Protein AF-W7SY70-F1 (afdb_monomer)

Radius of gyration: 22.15 Å; Cα contacts (8 Å, |Δi|>4): 385; chains: 1; bounding box: 52×65×48 Å

Solvent-accessible surface area (backbone atoms only — not comparable to full-atom values): 14075 Å² total; per-residue (Å²): 130,86,80,73,80,61,58,50,41,75,76,47,75,45,80,55,51,35,27,68,70,47,73,38,80,94,69,14,33,40,31,35,30,32,77,57,93,86,55,78,54,34,39,42,38,40,33,36,53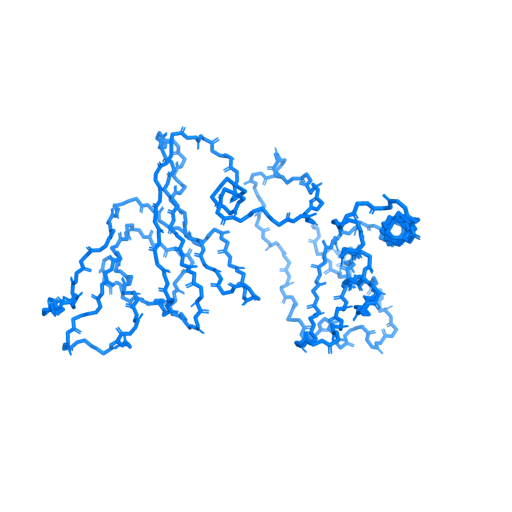,44,78,52,71,48,76,70,68,61,36,77,11,43,35,36,23,30,48,43,92,88,48,101,58,63,93,63,28,37,32,38,35,33,86,94,44,77,35,34,38,30,38,82,40,80,48,74,50,76,41,72,64,82,81,72,60,74,58,58,66,53,41,74,74,47,79,69,97,75,79,74,88,73,90,79,78,93,80,70,95,82,79,68,89,82,49,89,84,74,53,73,64,62,53,53,57,54,72,75,47,87,81,71,82,59,59,94,73,38,44,57,34,18,32,35,31,39,37,39,42,46,79,76,75,72,76,43,76,45,79,78,48,75,26,75,40,65,68,57,39,51,52,50,52,52,50,51,52,51,52,50,48,52,45,39,53,49,22,68,42,97,81,41,53,71,67,39,32,52,51,25,49,54,57,70,51,31,51,73,48,77,48,75,42,78,41,70,39,52,119

Secondary structure (DSSP, 8-state):
------TT-EEEEEEEEEEEEEEETTTTEEEEEE--TT-S-EEEEEEEEEEEEE--SEEEEEEEEPPPTTSSS-TTEEEEEETTEEEEEEEEEEEEEEE---S--THHHHHHH---TT-------SS-TT----SPPPPHHHHHHHTTS--PPPPTTEEEEEEEEEEEEESSS--EEEEEEEESSHHHHHHHHHHHHHHHHHHHHHHTSTT--HHHHHHHHHHHSEEEEEEEEEEEEE-

Foldseek 3Di:
DDDDPQAFPWDDWDQAKKFFQDDDPVFLKTKIKRDDVPDQKIKIKIFGAWPDWFDDRMANIWIWGQHHPPDPDDRQWTWIDHPVDTIITRGPDMDMDMDSDPDPGPCPVVCVVPPDPDDDDDPDDPPDPDDDQPWDDDPPVNLVVCVVDDNDDFPPQWAWKKWKWKWKDALDDDIDIGGDDIHRDPVVVVVVVVVVVVVLVVLLVLLPDPPRDPVSVVSNVRSVRMDMDIDIGTDIGRD

pLDDT: mean 72.67, std 20.55, range [28.62, 98.31]

Structure (mmCIF, N/CA/C/O backbone):
data_AF-W7SY70-F1
#
_entry.id   AF-W7SY70-F1
#
loop_
_atom_site.group_PDB
_atom_site.id
_atom_site.type_symbol
_atom_site.label_atom_id
_atom_site.label_alt_id
_atom_site.label_comp_id
_atom_site.label_asym_id
_atom_site.label_entity_id
_atom_site.label_seq_id
_atom_site.pdbx_PDB_ins_code
_atom_site.Cartn_x
_atom_site.Cartn_y
_atom_site.Cartn_z
_atom_site.occupancy
_atom_site.B_iso_or_equiv
_atom_site.auth_seq_id
_atom_site.auth_comp_id
_atom_site.auth_asym_id
_atom_site.auth_atom_id
_atom_site.pdbx_PDB_model_num
ATOM 1 N N . MET A 1 1 ? 9.465 -37.677 -2.708 1.00 38.53 1 MET A N 1
ATOM 2 C CA . MET A 1 1 ? 9.077 -37.272 -1.340 1.00 38.53 1 MET A CA 1
ATOM 3 C C . MET A 1 1 ? 7.588 -36.995 -1.373 1.00 38.53 1 MET A C 1
ATOM 5 O O . MET A 1 1 ? 7.175 -36.224 -2.228 1.00 38.53 1 MET A O 1
ATOM 9 N N . ALA A 1 2 ? 6.788 -37.690 -0.566 1.00 36.81 2 ALA A N 1
ATOM 10 C CA . ALA A 1 2 ? 5.349 -37.453 -0.512 1.00 36.81 2 ALA A CA 1
ATOM 11 C C . ALA A 1 2 ? 5.108 -36.063 0.092 1.00 36.81 2 ALA A C 1
ATOM 13 O O . ALA A 1 2 ? 5.539 -35.808 1.216 1.00 36.81 2 ALA A O 1
ATOM 14 N N . ALA A 1 3 ? 4.492 -35.159 -0.670 1.00 46.84 3 ALA A N 1
ATOM 15 C CA . ALA A 1 3 ? 4.004 -33.897 -0.139 1.00 46.84 3 ALA A CA 1
ATOM 16 C C . ALA A 1 3 ? 2.868 -34.233 0.834 1.00 46.84 3 ALA A C 1
ATOM 18 O O . ALA A 1 3 ? 1.801 -34.669 0.406 1.00 46.84 3 ALA A O 1
ATOM 19 N N . GLY A 1 4 ? 3.126 -34.129 2.139 1.00 54.50 4 GLY A N 1
ATOM 20 C CA . GLY A 1 4 ? 2.058 -34.183 3.132 1.00 54.50 4 GLY A CA 1
ATOM 21 C C . GLY A 1 4 ? 1.048 -33.087 2.804 1.00 54.50 4 GLY A C 1
ATOM 22 O O . GLY A 1 4 ? 1.453 -31.954 2.542 1.00 54.50 4 GLY A O 1
ATOM 23 N N . SER A 1 5 ? -0.237 -33.439 2.743 1.00 63.28 5 SER A N 1
ATOM 24 C CA . SER A 1 5 ? -1.300 -32.480 2.447 1.00 63.28 5 SER A CA 1
ATOM 25 C C . SER A 1 5 ? -1.245 -31.341 3.469 1.00 63.28 5 SER A C 1
ATOM 27 O O . SER A 1 5 ? -1.390 -31.571 4.667 1.00 63.28 5 SER A O 1
ATOM 29 N N . MET A 1 6 ? -0.965 -30.120 3.007 1.00 77.38 6 MET A N 1
ATOM 30 C CA . MET A 1 6 ? -0.906 -28.911 3.843 1.00 77.38 6 MET A CA 1
ATOM 31 C C . MET A 1 6 ? -2.294 -28.288 4.072 1.00 77.38 6 MET A C 1
ATOM 33 O O . MET A 1 6 ? -2.396 -27.160 4.550 1.00 77.38 6 MET A O 1
ATOM 37 N N . THR A 1 7 ? -3.369 -28.981 3.700 1.00 84.00 7 THR A N 1
ATOM 38 C CA . THR A 1 7 ? -4.750 -28.501 3.827 1.00 84.00 7 THR A CA 1
ATOM 39 C C . THR A 1 7 ? -5.125 -28.321 5.292 1.00 84.00 7 THR A C 1
ATOM 41 O O . THR A 1 7 ? -4.818 -29.180 6.119 1.00 84.00 7 THR A O 1
ATOM 44 N N . GLY A 1 8 ? -5.779 -27.211 5.627 1.00 86.94 8 GLY A N 1
ATOM 45 C CA . GLY A 1 8 ? -6.164 -26.900 7.005 1.00 86.94 8 GLY A CA 1
ATOM 46 C C . GLY A 1 8 ? -5.009 -26.528 7.941 1.00 86.94 8 GLY A C 1
ATOM 47 O O . GLY A 1 8 ? -5.243 -26.268 9.117 1.00 86.94 8 GLY A O 1
ATOM 48 N N . MET A 1 9 ? -3.759 -26.505 7.460 1.00 93.44 9 MET A N 1
ATOM 49 C CA . MET A 1 9 ? -2.604 -26.182 8.297 1.00 93.44 9 MET A CA 1
ATOM 50 C C . MET A 1 9 ? -2.662 -24.722 8.754 1.00 93.44 9 MET A C 1
ATOM 52 O O . MET A 1 9 ? -2.634 -23.808 7.925 1.00 93.44 9 MET A O 1
ATOM 56 N N . GLU A 1 10 ? -2.689 -24.513 10.070 1.00 97.12 10 GLU A N 1
ATOM 57 C CA . GLU A 1 10 ? -2.504 -23.200 10.686 1.00 97.12 10 GLU A CA 1
ATOM 58 C C . GLU A 1 10 ? -1.065 -22.717 10.485 1.00 97.12 10 GLU A C 1
ATOM 60 O O . GLU A 1 10 ? -0.102 -23.445 10.727 1.00 97.12 10 GLU A O 1
ATOM 65 N N . LEU A 1 11 ? -0.928 -21.482 10.008 1.00 96.69 11 LEU A N 1
ATOM 66 C CA . LEU A 1 11 ? 0.349 -20.834 9.713 1.00 96.69 11 LEU A CA 1
ATOM 67 C C . LEU A 1 11 ? 0.668 -19.727 10.717 1.00 96.69 11 LEU A C 1
ATOM 69 O O . LEU A 1 11 ? 1.839 -19.430 10.954 1.00 96.69 11 LEU A O 1
ATOM 73 N N . PHE A 1 12 ? -0.368 -19.091 11.263 1.00 97.31 12 PHE A N 1
ATOM 74 C CA . PHE A 1 12 ? -0.247 -17.997 12.213 1.00 97.31 12 PHE A CA 1
ATOM 75 C C . PHE A 1 12 ? -1.541 -17.829 13.015 1.00 97.31 12 PHE A C 1
ATOM 77 O O . PHE A 1 12 ? -2.631 -18.049 12.485 1.00 97.31 12 PHE A O 1
ATOM 84 N N . ARG A 1 13 ? -1.414 -17.377 14.265 1.00 97.25 13 ARG A N 1
ATOM 85 C CA . ARG A 1 13 ? -2.532 -17.018 15.137 1.00 97.25 13 ARG A CA 1
ATOM 86 C C . ARG A 1 13 ? -2.152 -15.852 16.037 1.00 97.25 13 ARG A C 1
ATOM 88 O O . ARG A 1 13 ? -1.058 -15.820 16.594 1.00 97.25 13 ARG A O 1
ATOM 95 N N . THR A 1 14 ? -3.089 -14.935 16.231 1.00 94.94 14 THR A N 1
ATOM 96 C CA . THR A 1 14 ? -3.030 -13.921 17.281 1.00 94.94 14 THR A CA 1
ATOM 97 C C . THR A 1 14 ? -4.434 -13.609 17.780 1.00 94.94 14 THR A C 1
ATOM 99 O O . THR A 1 14 ? -5.373 -13.593 16.993 1.00 94.94 14 THR A O 1
ATOM 102 N N . ASP A 1 15 ? -4.576 -13.327 19.071 1.00 94.50 15 ASP A N 1
ATOM 103 C CA . ASP A 1 15 ? -5.833 -12.824 19.643 1.00 94.50 15 ASP A CA 1
ATOM 104 C C . ASP A 1 15 ? -5.906 -11.286 19.598 1.00 94.50 15 ASP A C 1
ATOM 106 O O . ASP A 1 15 ? -6.909 -10.685 19.975 1.00 94.50 15 ASP A O 1
ATOM 110 N N . ARG A 1 16 ? -4.825 -10.638 19.145 1.00 92.69 16 ARG A N 1
ATOM 111 C CA . ARG A 1 16 ? -4.689 -9.182 19.077 1.00 92.69 16 ARG A CA 1
ATOM 112 C C . ARG A 1 16 ? -5.378 -8.622 17.838 1.00 92.69 16 ARG A C 1
ATOM 114 O O . ARG A 1 16 ? -5.496 -9.298 16.813 1.00 92.69 16 ARG A O 1
ATOM 121 N N . ARG A 1 17 ? -5.781 -7.352 17.892 1.00 91.06 17 ARG A N 1
ATOM 122 C CA . ARG A 1 17 ? -6.410 -6.686 16.742 1.00 91.06 17 ARG A CA 1
ATOM 123 C C . ARG A 1 17 ? -5.424 -6.525 15.583 1.00 91.06 17 ARG A C 1
ATOM 125 O O . ARG A 1 17 ? -4.368 -5.909 15.731 1.00 91.06 17 ARG A O 1
ATOM 132 N N . VAL A 1 18 ? -5.801 -7.023 14.409 1.00 91.88 18 VAL A N 1
ATOM 133 C CA . VAL A 1 18 ? -5.031 -6.916 13.161 1.00 91.88 18 VAL A CA 1
ATOM 134 C C . VAL A 1 18 ? -5.725 -5.932 12.230 1.00 91.88 18 VAL A C 1
ATOM 136 O O . VAL A 1 18 ? -6.944 -5.965 12.086 1.00 91.88 18 VAL A O 1
ATOM 139 N N . ARG A 1 19 ? -4.969 -5.078 11.540 1.00 91.06 19 ARG A N 1
ATOM 140 C CA . ARG A 1 19 ? -5.509 -4.182 10.505 1.00 91.06 19 ARG A CA 1
ATOM 141 C C . ARG A 1 19 ? -4.650 -4.169 9.255 1.00 91.06 19 ARG A C 1
ATOM 143 O O . ARG A 1 19 ? -3.454 -4.454 9.317 1.00 91.06 19 ARG A O 1
ATOM 150 N N . ILE A 1 20 ? -5.244 -3.781 8.128 1.00 88.31 20 ILE A N 1
ATOM 151 C CA . ILE A 1 20 ? -4.470 -3.467 6.925 1.00 88.31 20 ILE A CA 1
ATOM 152 C C . ILE A 1 20 ? -3.559 -2.282 7.240 1.00 88.31 20 ILE A C 1
ATOM 154 O O . ILE A 1 20 ? -4.017 -1.224 7.671 1.00 88.31 20 ILE A O 1
ATOM 158 N N . TRP A 1 21 ? -2.265 -2.466 7.008 1.00 83.56 21 TRP A N 1
ATOM 159 C CA . TRP A 1 21 ? -1.265 -1.427 7.204 1.00 83.56 21 TRP A CA 1
ATOM 160 C C . TRP A 1 21 ? -0.794 -0.832 5.878 1.00 83.56 21 TRP A C 1
ATOM 162 O O . TRP A 1 21 ? -0.748 0.387 5.722 1.00 83.56 21 TRP A O 1
ATOM 172 N N . LEU A 1 22 ? -0.484 -1.687 4.901 1.00 82.31 22 LEU A N 1
ATOM 173 C CA . LEU A 1 22 ? -0.058 -1.277 3.565 1.00 82.31 22 LEU A CA 1
ATOM 174 C C . LEU A 1 22 ? -0.575 -2.268 2.522 1.00 82.31 22 LEU A C 1
ATOM 176 O O . LEU A 1 22 ? -0.534 -3.479 2.725 1.00 82.31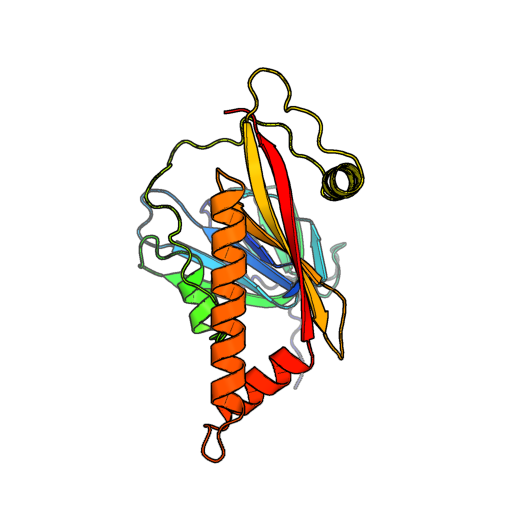 22 LEU A O 1
ATOM 180 N N . GLN A 1 23 ? -0.999 -1.752 1.372 1.00 82.56 23 GLN A N 1
ATOM 181 C CA . GLN A 1 23 ? -1.290 -2.560 0.196 1.00 82.56 23 GLN A CA 1
ATOM 182 C C . GLN A 1 23 ? -0.674 -1.906 -1.039 1.00 82.56 23 GLN A C 1
ATOM 184 O O . GLN A 1 23 ? -0.898 -0.726 -1.306 1.00 82.56 23 GLN A O 1
ATOM 189 N N . THR A 1 24 ? 0.082 -2.680 -1.815 1.00 78.62 24 THR A N 1
ATOM 190 C CA . THR A 1 24 ? 0.684 -2.229 -3.072 1.00 78.62 24 THR A CA 1
ATOM 191 C C . THR A 1 24 ? 0.214 -3.121 -4.218 1.00 78.62 24 THR A C 1
ATOM 193 O O . THR A 1 24 ? 0.701 -4.230 -4.425 1.00 78.62 24 THR A O 1
ATOM 196 N N . VAL A 1 25 ? -0.746 -2.626 -5.005 1.00 70.88 25 VAL A N 1
ATOM 197 C CA . VAL A 1 25 ? -1.317 -3.382 -6.137 1.00 70.88 25 VAL A CA 1
ATOM 198 C C . VAL A 1 25 ? -0.253 -3.694 -7.193 1.00 70.88 25 VAL A C 1
ATOM 200 O O . VAL A 1 25 ? -0.198 -4.802 -7.711 1.00 70.88 25 VAL A O 1
ATOM 203 N N . THR A 1 26 ? 0.641 -2.743 -7.477 1.00 58.28 26 THR A N 1
ATOM 204 C CA . THR A 1 26 ? 1.703 -2.899 -8.487 1.00 58.28 26 THR A CA 1
ATOM 205 C C . THR A 1 26 ? 2.753 -3.941 -8.118 1.00 58.28 26 THR A C 1
ATOM 207 O O . THR A 1 26 ? 3.331 -4.554 -9.010 1.00 58.28 26 THR A O 1
ATOM 210 N N . HIS A 1 27 ? 2.991 -4.156 -6.824 1.00 67.56 27 HIS A N 1
ATOM 211 C CA . HIS A 1 27 ? 3.969 -5.129 -6.334 1.00 67.56 27 HIS A CA 1
ATOM 212 C C . HIS A 1 27 ? 3.303 -6.408 -5.807 1.00 67.56 27 HIS A C 1
ATOM 214 O O . HIS A 1 27 ? 4.004 -7.313 -5.352 1.00 67.56 27 HIS A O 1
ATOM 220 N N . GLY A 1 28 ? 1.966 -6.481 -5.851 1.00 85.06 28 GLY A N 1
ATOM 221 C CA . GLY A 1 28 ? 1.187 -7.581 -5.294 1.00 85.06 28 GLY A CA 1
ATOM 222 C C . GLY A 1 28 ? 1.543 -7.838 -3.832 1.00 85.06 28 GLY A C 1
ATOM 223 O O . GLY A 1 28 ? 1.815 -8.982 -3.477 1.00 85.06 28 GLY A O 1
ATOM 224 N N . GLN A 1 29 ? 1.638 -6.797 -3.000 1.00 90.31 29 GLN A N 1
ATOM 225 C CA . GLN A 1 29 ? 1.932 -6.969 -1.575 1.00 90.31 29 GLN A CA 1
ATOM 226 C C . GLN A 1 29 ? 0.771 -6.490 -0.717 1.00 90.31 29 GLN A C 1
ATOM 228 O O . GLN A 1 29 ? 0.179 -5.438 -0.970 1.00 90.31 29 GLN A O 1
ATOM 233 N N . LEU A 1 30 ? 0.493 -7.261 0.326 1.00 89.94 30 LEU A N 1
ATOM 234 C CA . LEU A 1 30 ? -0.424 -6.905 1.397 1.00 89.94 30 LEU A CA 1
ATOM 235 C C . LEU A 1 30 ? 0.317 -7.083 2.716 1.00 89.94 30 LEU A C 1
ATOM 237 O O . LEU A 1 30 ? 0.869 -8.148 2.978 1.00 89.94 30 LEU A O 1
ATOM 241 N N . LEU A 1 31 ? 0.314 -6.040 3.532 1.00 92.38 31 LEU A N 1
ATOM 242 C CA . LEU A 1 31 ? 0.886 -6.032 4.865 1.00 92.38 31 LEU A CA 1
ATOM 243 C C . LEU A 1 31 ? -0.235 -5.759 5.862 1.00 92.38 31 LEU A C 1
ATOM 245 O O . LEU A 1 31 ? -0.839 -4.680 5.850 1.00 92.38 31 LEU A O 1
ATOM 249 N N . LEU A 1 32 ? -0.510 -6.743 6.709 1.00 92.69 32 LEU A N 1
ATOM 250 C CA . LEU A 1 32 ? -1.344 -6.573 7.889 1.00 92.69 32 LEU A CA 1
ATOM 251 C C . LEU A 1 32 ? -0.433 -6.347 9.091 1.00 92.69 32 LEU A C 1
ATOM 253 O O . LEU A 1 32 ? 0.656 -6.911 9.150 1.00 92.69 32 LEU A O 1
ATOM 257 N N . SER A 1 33 ? -0.869 -5.528 10.038 1.00 90.25 33 SER A N 1
ATOM 258 C CA . SER A 1 33 ? -0.093 -5.258 11.243 1.00 90.25 33 SER A CA 1
ATOM 259 C C . SER A 1 33 ? -0.979 -5.297 12.475 1.00 90.25 33 SER A C 1
ATOM 261 O O . SER A 1 33 ? -2.126 -4.832 12.463 1.00 90.25 33 SER A O 1
ATOM 263 N N . VAL A 1 34 ? -0.421 -5.850 13.541 1.00 87.56 34 VAL A N 1
ATOM 264 C CA . VAL A 1 34 ? -0.964 -5.806 14.888 1.00 87.56 34 VAL A CA 1
ATOM 265 C C . VAL A 1 34 ? -0.373 -4.585 15.576 1.00 87.56 34 VAL A C 1
ATOM 267 O O . VAL A 1 34 ? 0.747 -4.613 16.086 1.00 87.56 34 VAL A O 1
ATOM 270 N N . ALA A 1 35 ? -1.136 -3.497 15.579 1.00 66.00 35 ALA A N 1
ATOM 271 C CA . ALA A 1 35 ? -0.760 -2.255 16.238 1.00 66.00 35 ALA A CA 1
ATOM 272 C C . ALA A 1 35 ? -1.754 -1.975 17.366 1.00 66.00 35 ALA A C 1
ATOM 274 O O . ALA A 1 35 ? -2.757 -1.289 17.176 1.00 66.00 35 ALA A O 1
ATOM 275 N N . GLU A 1 36 ? -1.475 -2.536 18.538 1.00 68.81 36 GLU A N 1
ATOM 276 C CA . GLU A 1 36 ? -2.197 -2.213 19.766 1.00 68.81 36 GLU A CA 1
ATOM 277 C C . GLU A 1 36 ? -1.380 -1.213 20.574 1.00 68.81 36 GLU A C 1
ATOM 279 O O . GLU A 1 36 ? -0.216 -1.454 20.900 1.00 68.81 36 GLU A O 1
ATOM 284 N N . THR A 1 37 ? -1.994 -0.081 20.905 1.00 58.53 37 THR A N 1
ATOM 285 C CA . THR A 1 37 ? -1.386 0.926 21.773 1.00 58.53 37 THR A CA 1
ATOM 286 C C . THR A 1 37 ? -1.098 0.305 23.143 1.00 58.53 37 THR A C 1
ATOM 288 O O . THR A 1 37 ? -2.022 -0.071 23.858 1.00 58.53 37 THR A O 1
ATOM 291 N N . GLY A 1 38 ? 0.183 0.198 23.508 1.00 62.28 38 GLY A N 1
ATOM 292 C CA . GLY A 1 38 ? 0.626 -0.344 24.799 1.00 62.28 38 GLY A CA 1
ATOM 293 C C . GLY A 1 38 ? 1.060 -1.814 24.792 1.00 62.28 38 GLY A C 1
ATOM 294 O O . GLY A 1 38 ? 1.504 -2.301 25.831 1.00 62.28 38 GLY A O 1
ATOM 295 N N . ALA A 1 39 ? 0.984 -2.515 23.656 1.00 68.31 39 ALA A N 1
ATOM 296 C CA . ALA A 1 39 ? 1.593 -3.836 23.525 1.00 68.31 39 ALA A CA 1
ATOM 297 C C . ALA A 1 39 ? 3.127 -3.719 23.372 1.00 68.31 39 ALA A C 1
ATOM 299 O O . ALA A 1 39 ? 3.596 -2.800 22.697 1.00 68.31 39 ALA A O 1
ATOM 300 N N . PRO A 1 40 ? 3.916 -4.632 23.973 1.00 71.25 40 PRO A N 1
ATOM 301 C CA . PRO A 1 40 ? 5.379 -4.554 23.954 1.00 71.25 40 PRO A CA 1
ATOM 302 C C . PRO A 1 40 ? 5.989 -4.865 22.582 1.00 71.25 40 PRO A C 1
ATOM 304 O O . PRO A 1 40 ? 7.135 -4.505 22.335 1.00 71.25 40 PRO A O 1
ATOM 307 N N . THR A 1 41 ? 5.240 -5.531 21.702 1.00 81.56 41 THR A N 1
ATOM 308 C CA . THR A 1 41 ? 5.709 -5.994 20.395 1.00 81.56 41 THR A CA 1
ATOM 309 C C . THR A 1 41 ? 4.709 -5.656 19.297 1.00 81.56 41 THR A C 1
ATOM 311 O O . THR A 1 41 ? 3.487 -5.662 19.509 1.00 81.56 41 THR A O 1
ATOM 314 N N . ARG A 1 42 ? 5.209 -5.400 18.090 1.00 84.81 42 ARG A N 1
ATOM 315 C CA . ARG A 1 42 ? 4.403 -5.329 16.870 1.00 84.81 42 ARG A CA 1
ATOM 316 C C . ARG A 1 42 ? 4.527 -6.645 16.115 1.00 84.81 42 ARG A C 1
ATOM 318 O O . ARG A 1 42 ? 5.594 -7.246 16.073 1.00 84.81 42 ARG A O 1
ATOM 325 N N . ILE A 1 43 ? 3.428 -7.074 15.499 1.00 91.12 43 ILE A N 1
ATOM 326 C CA . ILE A 1 43 ? 3.423 -8.234 14.607 1.00 91.12 43 ILE A CA 1
ATOM 327 C C . ILE A 1 43 ? 3.041 -7.776 13.207 1.00 91.12 43 ILE A C 1
ATOM 329 O O . ILE A 1 43 ? 1.980 -7.184 13.023 1.00 91.12 43 ILE A O 1
ATOM 333 N N . ASP A 1 44 ? 3.878 -8.091 12.230 1.00 92.31 44 ASP A N 1
ATOM 334 C CA . ASP A 1 44 ? 3.661 -7.788 10.823 1.00 92.31 44 ASP A CA 1
ATOM 335 C C . ASP A 1 44 ? 3.444 -9.083 10.036 1.00 92.31 44 ASP A C 1
ATOM 337 O O . ASP A 1 44 ? 4.200 -10.045 10.167 1.00 92.31 44 ASP A O 1
ATOM 341 N N . LEU A 1 45 ? 2.402 -9.103 9.204 1.00 94.81 45 LEU A N 1
ATOM 342 C CA . LEU A 1 45 ? 2.010 -10.221 8.355 1.00 94.81 45 LEU A CA 1
ATOM 343 C C . LEU A 1 45 ? 2.072 -9.782 6.890 1.00 94.81 45 LEU A C 1
ATOM 345 O O . LEU A 1 45 ? 1.273 -8.959 6.444 1.00 94.81 45 LEU A O 1
ATOM 349 N N . LEU A 1 46 ? 3.004 -10.343 6.128 1.00 95.31 46 LEU A N 1
ATOM 350 C CA . LEU A 1 46 ? 3.272 -9.974 4.745 1.00 95.31 46 LEU A CA 1
ATOM 351 C C . LEU A 1 46 ? 2.846 -11.080 3.778 1.00 95.31 46 LEU A C 1
ATOM 353 O O . LEU A 1 46 ? 3.393 -12.184 3.784 1.00 95.31 46 LEU A O 1
ATOM 357 N N . PHE A 1 47 ? 1.950 -10.735 2.862 1.00 94.69 47 PHE A N 1
ATOM 358 C CA . PHE A 1 47 ? 1.601 -11.542 1.700 1.00 94.69 47 PHE A CA 1
ATOM 359 C C . PHE A 1 47 ? 2.311 -10.989 0.462 1.00 94.69 47 PHE A C 1
ATOM 361 O O . PHE A 1 47 ? 2.300 -9.780 0.218 1.00 94.69 47 PHE A O 1
ATOM 368 N N . LYS A 1 48 ? 2.930 -11.872 -0.328 1.00 91.31 48 LYS A N 1
ATOM 369 C CA . LYS A 1 48 ? 3.658 -11.516 -1.556 1.00 91.31 48 LYS A CA 1
ATOM 370 C C . LYS A 1 48 ? 3.074 -12.201 -2.779 1.00 91.31 48 LYS A C 1
ATOM 372 O O . LYS A 1 48 ? 2.729 -13.380 -2.728 1.00 91.31 48 LYS A O 1
ATOM 377 N N . VAL A 1 49 ? 3.084 -11.467 -3.891 1.00 91.44 49 VAL A N 1
ATOM 378 C CA . VAL A 1 49 ? 2.468 -11.876 -5.159 1.00 91.44 49 VAL A CA 1
ATOM 379 C C . VAL A 1 49 ? 0.980 -12.160 -4.935 1.00 91.44 49 VAL A C 1
ATOM 381 O O . VAL A 1 49 ? 0.487 -13.247 -5.206 1.00 91.44 49 VAL A O 1
ATOM 384 N N . VAL A 1 50 ? 0.291 -11.190 -4.331 1.00 90.00 50 VAL A N 1
ATOM 385 C CA . VAL A 1 50 ? -1.156 -11.215 -4.110 1.00 90.00 50 VAL A CA 1
ATOM 386 C C . VAL A 1 50 ? -1.856 -11.046 -5.453 1.00 90.00 50 VAL A C 1
ATOM 388 O O . VAL A 1 50 ? -1.688 -10.024 -6.118 1.00 90.00 50 VAL A O 1
ATOM 391 N N . GLU A 1 51 ? -2.653 -12.039 -5.834 1.00 89.56 51 GLU A N 1
ATOM 392 C CA . GLU A 1 51 ? -3.414 -12.035 -7.087 1.00 89.56 51 GLU A CA 1
ATOM 393 C C . GLU A 1 51 ? -4.855 -11.565 -6.876 1.00 89.56 51 GLU A C 1
ATOM 395 O O . GLU A 1 51 ? -5.406 -10.820 -7.685 1.00 89.56 51 GLU A O 1
ATOM 400 N N . ARG A 1 52 ? -5.475 -12.008 -5.777 1.00 89.94 52 ARG A N 1
ATOM 401 C CA . ARG A 1 52 ? -6.851 -11.674 -5.394 1.00 89.94 52 ARG A CA 1
ATOM 402 C C . ARG A 1 52 ? -7.029 -11.818 -3.891 1.00 89.94 52 ARG A C 1
ATOM 404 O O . ARG A 1 52 ? -6.344 -12.612 -3.252 1.00 89.94 52 ARG A O 1
ATOM 411 N N . GLN A 1 53 ? -7.961 -11.060 -3.337 1.00 93.56 53 GLN A N 1
ATOM 412 C CA . GLN A 1 53 ? -8.242 -11.060 -1.909 1.00 93.56 53 GLN A CA 1
ATOM 413 C C . GLN A 1 53 ? -9.706 -10.695 -1.664 1.00 93.56 53 GLN A C 1
ATOM 415 O O . GLN A 1 53 ? -10.279 -9.888 -2.398 1.00 93.56 53 GLN A O 1
ATOM 420 N N . CYS A 1 54 ? -10.282 -11.256 -0.613 1.00 94.06 54 CYS A N 1
ATOM 421 C CA . CYS A 1 54 ? -11.533 -10.825 -0.015 1.00 94.06 54 CYS A CA 1
ATOM 422 C C . CYS A 1 54 ? -11.223 -10.623 1.463 1.00 94.06 54 CYS A C 1
ATOM 424 O O . CYS A 1 54 ? -11.055 -11.604 2.176 1.00 94.06 54 CYS A O 1
ATOM 426 N N . ILE A 1 55 ? -11.006 -9.372 1.870 1.00 93.75 55 ILE A N 1
ATOM 427 C CA . ILE A 1 55 ? -10.536 -9.032 3.215 1.00 93.75 55 ILE A CA 1
ATOM 428 C C . ILE A 1 55 ? -11.269 -7.813 3.755 1.00 93.75 55 ILE A C 1
ATOM 430 O O . ILE A 1 55 ? -11.662 -6.920 2.997 1.00 93.75 55 ILE A O 1
ATOM 434 N N . ARG A 1 56 ? -11.365 -7.736 5.076 1.00 90.62 56 ARG A N 1
ATOM 435 C CA . ARG A 1 56 ? -11.762 -6.533 5.811 1.00 90.62 56 ARG A CA 1
ATOM 436 C C . ARG A 1 56 ? -10.573 -5.626 6.102 1.00 90.62 56 ARG A C 1
ATOM 438 O O . ARG A 1 56 ? -9.413 -6.030 6.035 1.00 90.62 56 ARG A O 1
ATOM 445 N N . SER A 1 57 ? -10.880 -4.384 6.470 1.00 85.69 57 SER A N 1
ATOM 446 C CA . SER A 1 57 ? -9.881 -3.425 6.947 1.00 85.69 57 SER A CA 1
ATOM 447 C C . SER A 1 57 ? -9.267 -3.820 8.293 1.00 85.69 57 SER A C 1
ATOM 449 O O . SER A 1 57 ? -8.154 -3.387 8.594 1.00 85.69 57 SER A O 1
ATOM 451 N N . GLU A 1 58 ? -9.976 -4.624 9.090 1.00 90.38 58 GLU A N 1
ATOM 452 C CA . GLU A 1 58 ? -9.596 -5.005 10.449 1.00 90.38 58 GLU A CA 1
ATOM 453 C C . GLU A 1 58 ? -10.227 -6.324 10.912 1.00 90.38 58 GLU A C 1
ATOM 455 O O . GLU A 1 58 ? -11.272 -6.731 10.400 1.00 90.38 58 GLU A O 1
ATOM 460 N N . TYR A 1 59 ? -9.578 -6.946 11.899 1.00 94.19 59 TYR A N 1
ATOM 461 C CA . TYR A 1 59 ? -9.953 -8.204 12.540 1.00 94.19 59 TYR A CA 1
ATOM 462 C C . TYR A 1 59 ? -9.672 -8.132 14.046 1.00 94.19 59 TYR A C 1
ATOM 464 O O . TYR A 1 59 ? -8.604 -7.665 14.448 1.00 94.19 59 TYR A O 1
ATOM 472 N N . ASP A 1 60 ? -10.595 -8.634 14.865 1.00 93.88 60 ASP A N 1
ATOM 473 C CA . ASP A 1 60 ? -10.429 -8.758 16.316 1.00 93.88 60 ASP A CA 1
ATOM 474 C C . ASP A 1 60 ? -9.910 -10.169 16.633 1.00 93.88 60 ASP A C 1
ATOM 476 O O . ASP A 1 60 ? -10.679 -11.115 16.803 1.00 93.88 60 ASP A O 1
ATOM 480 N N . GLY A 1 61 ? -8.584 -10.323 16.613 1.00 95.06 61 GLY A N 1
ATOM 481 C CA . GLY A 1 61 ? -7.922 -11.625 16.527 1.00 95.06 61 GLY A CA 1
ATOM 482 C C . GLY A 1 61 ? -7.918 -12.169 15.095 1.00 95.06 61 GLY A C 1
ATOM 483 O O . GLY A 1 61 ? -8.805 -11.871 14.295 1.00 95.06 61 GLY A O 1
ATOM 484 N N . LEU A 1 62 ? -6.894 -12.944 14.744 1.00 97.50 62 LEU A N 1
ATOM 485 C CA . LEU A 1 62 ? -6.713 -13.487 13.402 1.00 97.50 62 LEU A CA 1
ATOM 486 C C . LEU A 1 62 ? -6.002 -14.841 13.428 1.00 97.50 62 LEU A C 1
ATOM 488 O O . LEU A 1 62 ? -4.906 -14.967 13.978 1.00 97.50 62 LEU A O 1
ATOM 492 N N . VAL A 1 63 ? -6.582 -15.818 12.737 1.00 98.31 63 VAL A N 1
ATOM 493 C CA . VAL A 1 63 ? -5.922 -17.067 12.344 1.00 98.31 63 VAL A CA 1
ATOM 494 C C . VAL A 1 63 ? -5.673 -17.031 10.841 1.00 98.31 63 VAL A C 1
ATOM 496 O O . VAL A 1 63 ? -6.583 -16.752 10.063 1.00 98.31 63 VAL A O 1
ATOM 499 N N . VAL A 1 64 ? -4.441 -17.326 10.426 1.00 98.06 64 VAL A N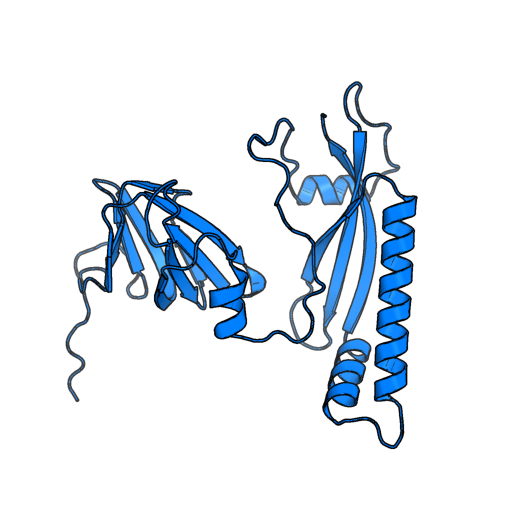 1
ATOM 500 C CA . VAL A 1 64 ? -4.083 -17.547 9.021 1.00 98.06 64 VAL A CA 1
ATOM 501 C C . VAL A 1 64 ? -3.808 -19.026 8.830 1.00 98.06 64 VAL A C 1
ATOM 503 O O . VAL A 1 64 ? -2.924 -19.587 9.482 1.00 98.06 64 VAL A O 1
ATOM 506 N N . ARG A 1 65 ? -4.524 -19.663 7.908 1.00 97.69 65 ARG A N 1
ATOM 507 C CA . ARG A 1 65 ? -4.350 -21.088 7.607 1.00 97.69 65 ARG A CA 1
ATOM 508 C C . ARG A 1 65 ? -4.540 -21.391 6.130 1.00 97.69 65 ARG A C 1
ATOM 510 O O . ARG A 1 65 ? -5.008 -20.558 5.357 1.00 97.69 65 ARG A O 1
ATOM 517 N N . ARG A 1 66 ? -4.184 -22.605 5.724 1.00 97.06 66 ARG A N 1
ATOM 518 C CA . ARG A 1 66 ? -4.615 -23.147 4.431 1.00 97.06 66 ARG A CA 1
ATOM 519 C C . ARG A 1 66 ? -6.078 -23.604 4.502 1.00 97.06 66 ARG A C 1
ATOM 521 O O . ARG A 1 66 ? -6.520 -24.024 5.576 1.00 97.06 66 ARG A O 1
ATOM 528 N N . PRO A 1 67 ? -6.830 -23.538 3.391 1.00 96.44 67 PRO A N 1
ATOM 529 C CA . PRO A 1 67 ? -8.184 -24.079 3.347 1.00 96.44 67 PRO A CA 1
ATOM 530 C C . PRO A 1 67 ? -8.174 -25.595 3.579 1.00 96.44 67 PRO A C 1
ATOM 532 O O . PRO A 1 67 ? -7.191 -26.274 3.253 1.00 96.44 67 PRO A O 1
ATOM 535 N N . HIS A 1 68 ? -9.243 -26.122 4.172 1.00 93.69 68 HIS A N 1
ATOM 536 C CA . HIS A 1 68 ? -9.515 -27.559 4.164 1.00 93.69 68 HIS A CA 1
ATOM 537 C C . HIS A 1 68 ? -10.050 -27.989 2.787 1.00 93.69 68 HIS A C 1
ATOM 539 O O . HIS A 1 68 ? -10.519 -27.160 2.011 1.00 93.69 68 HIS A O 1
ATOM 545 N N . GLU A 1 69 ? -9.952 -29.282 2.463 1.00 91.56 69 GLU A N 1
ATOM 546 C CA . GLU A 1 69 ? -10.364 -29.818 1.151 1.00 91.56 69 GLU A CA 1
ATOM 547 C C . GLU A 1 69 ? -11.870 -29.674 0.879 1.00 91.56 69 GLU A C 1
ATOM 549 O O . GLU A 1 69 ? -12.289 -29.653 -0.275 1.00 91.56 69 GLU A O 1
ATOM 554 N N . ASP A 1 70 ? -12.678 -29.587 1.935 1.00 92.44 70 ASP A N 1
AT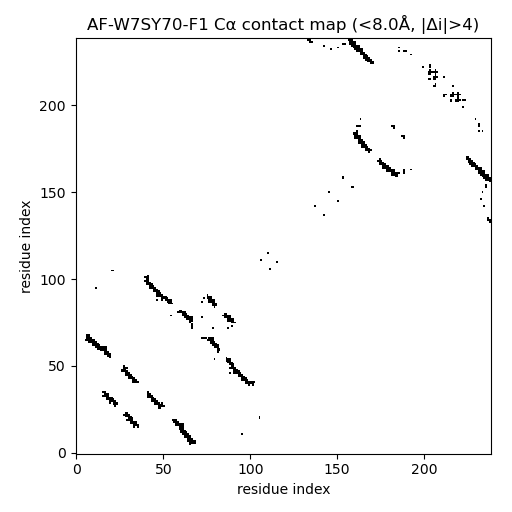OM 555 C CA . ASP A 1 70 ? -14.136 -29.484 1.906 1.00 92.44 70 ASP A CA 1
ATOM 556 C C . ASP A 1 70 ? -14.656 -28.038 1.974 1.00 92.44 70 ASP A C 1
ATOM 558 O O . ASP A 1 70 ? -15.868 -27.817 1.934 1.00 92.44 70 ASP A O 1
ATOM 562 N N . GLU A 1 71 ? -13.765 -27.048 2.056 1.00 93.38 71 GLU A N 1
ATOM 563 C CA . GLU A 1 71 ? -14.140 -25.636 2.103 1.00 93.38 71 GLU A CA 1
ATOM 564 C C . GLU A 1 71 ? -14.206 -25.003 0.708 1.00 93.38 71 GLU A C 1
ATOM 566 O O . GLU A 1 71 ? -13.369 -25.258 -0.156 1.00 93.38 71 GLU A O 1
ATOM 571 N N . ASP A 1 72 ? -15.171 -24.100 0.511 1.00 95.25 72 ASP A N 1
ATOM 572 C CA . ASP A 1 72 ? -15.342 -23.331 -0.730 1.00 95.25 72 ASP A CA 1
ATOM 573 C C . ASP A 1 72 ? -14.389 -22.122 -0.780 1.00 95.25 72 ASP A C 1
ATOM 575 O O . ASP A 1 72 ? -14.793 -20.959 -0.812 1.00 95.25 72 ASP A O 1
ATOM 579 N N . PHE A 1 73 ? -13.088 -22.408 -0.729 1.00 94.38 73 PHE A N 1
ATOM 580 C CA . PHE A 1 73 ? -12.024 -21.434 -0.946 1.00 94.38 73 PHE A CA 1
ATOM 581 C C . PHE A 1 73 ? -11.137 -21.866 -2.107 1.00 94.38 73 PHE A C 1
ATOM 583 O O . PHE A 1 73 ? -10.980 -23.059 -2.377 1.00 94.38 73 PHE A O 1
ATOM 590 N N . PRO A 1 74 ? -10.475 -20.916 -2.784 1.00 92.44 74 PRO A N 1
ATOM 591 C CA . PRO A 1 74 ? -9.484 -21.296 -3.767 1.00 92.44 74 PRO A CA 1
ATOM 592 C C . PRO A 1 74 ? -8.326 -22.099 -3.149 1.00 92.44 74 PRO A C 1
ATOM 594 O O . PRO A 1 74 ? -7.894 -21.790 -2.039 1.00 92.44 74 PRO A O 1
ATOM 597 N N . PRO A 1 75 ? -7.758 -23.082 -3.868 1.00 89.06 75 PRO A N 1
ATOM 598 C CA . PRO A 1 75 ? -6.747 -23.991 -3.316 1.00 89.06 75 PRO A CA 1
ATOM 599 C C . PRO A 1 75 ? -5.427 -23.295 -2.942 1.00 89.06 75 PRO A C 1
ATOM 601 O O . PRO A 1 75 ? -4.677 -23.775 -2.096 1.00 89.06 75 PRO A O 1
ATOM 604 N N . ASP A 1 76 ? -5.135 -22.157 -3.569 1.00 91.38 76 ASP A N 1
ATOM 605 C CA . ASP A 1 76 ? -3.974 -21.297 -3.325 1.00 91.38 76 ASP A CA 1
ATOM 606 C C . ASP A 1 76 ? -4.211 -20.250 -2.221 1.00 91.38 76 ASP A C 1
ATOM 608 O O . ASP A 1 76 ? -3.309 -19.469 -1.905 1.00 91.38 76 ASP A O 1
ATOM 612 N N . ALA A 1 77 ? -5.402 -20.219 -1.620 1.00 96.44 77 ALA A N 1
ATOM 613 C CA . ALA A 1 77 ? -5.753 -19.232 -0.615 1.00 96.44 77 ALA A CA 1
ATOM 614 C C . ALA A 1 77 ? -4.995 -19.421 0.711 1.00 96.44 77 ALA A C 1
ATOM 616 O O . ALA A 1 77 ? -4.600 -20.518 1.124 1.00 96.44 77 ALA A O 1
ATOM 617 N N . PHE A 1 78 ? -4.836 -18.299 1.397 1.00 98.00 78 PHE A N 1
ATOM 618 C CA . PHE A 1 78 ? -4.660 -18.192 2.831 1.00 98.00 78 PHE A CA 1
ATOM 619 C C . PHE A 1 78 ? -6.002 -17.744 3.406 1.00 98.00 78 PHE A C 1
ATOM 621 O O . PHE A 1 78 ? -6.459 -16.641 3.101 1.00 98.00 78 PHE A O 1
ATOM 628 N N . VAL A 1 79 ? -6.644 -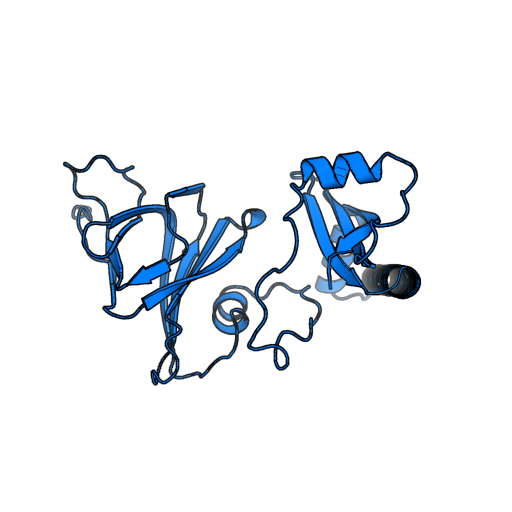18.609 4.185 1.00 98.19 79 VAL A N 1
ATOM 629 C CA . VAL A 1 79 ? -7.904 -18.311 4.871 1.00 98.19 79 VAL A CA 1
ATOM 630 C C . VAL A 1 79 ? -7.592 -17.470 6.102 1.00 98.19 79 VAL A C 1
ATOM 632 O O . VAL A 1 79 ? -6.672 -17.796 6.856 1.00 98.19 79 VAL A O 1
ATOM 635 N N . LEU A 1 80 ? -8.348 -16.389 6.267 1.00 98.19 80 LEU A N 1
ATOM 636 C CA . LEU A 1 80 ? -8.281 -15.452 7.379 1.00 98.19 80 LEU A CA 1
ATOM 637 C C . LEU A 1 80 ? -9.522 -15.644 8.252 1.00 98.19 80 LEU A C 1
ATOM 639 O O . LEU A 1 80 ? -10.629 -15.332 7.814 1.00 98.19 80 LEU A O 1
ATOM 643 N N . GLU A 1 81 ? -9.351 -16.153 9.469 1.00 98.19 81 GLU A N 1
ATOM 644 C CA . GLU A 1 81 ? -10.463 -16.378 10.399 1.00 98.19 81 GLU A CA 1
ATOM 645 C C . GLU A 1 81 ? -10.402 -15.426 11.593 1.00 98.19 81 GLU A C 1
ATOM 647 O O . GLU A 1 81 ? -9.354 -15.263 12.218 1.00 98.19 81 GLU A O 1
ATOM 652 N N . SER A 1 82 ? -11.542 -14.817 11.921 1.00 96.88 82 SER A N 1
ATOM 653 C CA . SER A 1 82 ? -11.712 -13.919 13.069 1.00 96.88 82 SER A CA 1
ATOM 654 C C . SER A 1 82 ? -13.138 -14.061 13.607 1.00 96.88 82 SER A C 1
ATOM 656 O O . SER A 1 82 ? -14.091 -13.522 13.043 1.00 96.88 82 SER A O 1
ATOM 658 N N . GLY A 1 83 ? -13.317 -14.869 14.656 1.00 95.06 83 GLY A N 1
ATOM 659 C CA . GLY A 1 83 ? -14.650 -15.266 15.122 1.00 95.06 83 GLY A CA 1
ATOM 660 C C . GLY A 1 83 ? -15.443 -15.991 14.025 1.00 95.06 83 GLY A C 1
ATOM 661 O O . GLY A 1 83 ? -14.965 -16.973 13.462 1.00 95.06 83 GLY A O 1
ATOM 662 N N . ASP A 1 84 ? -16.631 -15.480 13.695 1.00 94.81 84 ASP A N 1
ATOM 663 C CA . ASP A 1 84 ? -17.491 -16.017 12.624 1.00 94.81 84 ASP A CA 1
ATOM 664 C C . ASP A 1 84 ? -17.103 -15.515 11.218 1.00 94.81 84 ASP A C 1
ATOM 666 O O . ASP A 1 84 ? -17.736 -15.865 10.219 1.00 94.81 84 ASP A O 1
ATOM 670 N N . ILE A 1 85 ? -16.086 -14.655 11.120 1.00 95.56 85 ILE A N 1
ATOM 671 C CA . ILE A 1 85 ? -15.620 -14.088 9.855 1.00 95.56 85 ILE A CA 1
ATOM 672 C C . ILE A 1 85 ? -14.644 -15.060 9.205 1.00 95.56 85 ILE A C 1
ATOM 674 O O . ILE A 1 85 ? -13.683 -15.499 9.841 1.00 95.56 85 ILE A O 1
ATOM 678 N N . ARG A 1 86 ? -14.863 -15.330 7.915 1.00 97.19 86 ARG A N 1
ATOM 679 C CA . ARG A 1 86 ? -13.936 -16.074 7.064 1.00 97.19 86 ARG A CA 1
ATOM 680 C C . ARG A 1 86 ? -13.695 -15.323 5.762 1.00 97.19 86 ARG A C 1
ATOM 682 O O . ARG A 1 86 ? -14.578 -15.240 4.913 1.00 97.19 86 ARG A O 1
ATOM 689 N N . ASP A 1 87 ? -12.482 -14.815 5.639 1.00 97.62 87 ASP A N 1
ATOM 690 C CA . ASP A 1 87 ? -11.969 -14.035 4.518 1.00 97.62 87 ASP A CA 1
ATOM 691 C C . ASP A 1 87 ? -10.794 -14.796 3.871 1.00 97.62 87 ASP A C 1
ATOM 693 O O . ASP A 1 87 ? -10.382 -15.856 4.354 1.00 97.62 87 ASP A O 1
ATOM 697 N N . TYR A 1 88 ? -10.237 -14.300 2.762 1.00 97.94 88 TYR A N 1
ATOM 698 C CA . TYR A 1 88 ? -9.095 -14.964 2.126 1.00 97.94 88 TYR A CA 1
ATOM 699 C C . TYR A 1 88 ? -8.157 -14.037 1.349 1.00 97.94 88 TYR A C 1
ATOM 701 O O . TYR A 1 88 ? -8.548 -13.003 0.804 1.00 97.94 88 TYR A O 1
ATOM 709 N N . VAL A 1 89 ? -6.903 -14.474 1.220 1.00 97.44 89 VAL A N 1
ATOM 710 C CA . VAL A 1 89 ? -5.885 -13.869 0.352 1.00 97.44 89 VAL A CA 1
ATOM 711 C C . VAL A 1 89 ? -5.257 -14.961 -0.507 1.00 97.44 89 VAL A C 1
ATOM 713 O O . VAL A 1 89 ? -4.697 -15.914 0.019 1.00 97.44 89 VAL A O 1
ATOM 716 N N . CYS A 1 90 ? -5.302 -14.831 -1.828 1.00 95.06 90 CYS A N 1
ATOM 717 C CA . CYS A 1 90 ? -4.557 -15.702 -2.737 1.00 95.06 90 CYS A CA 1
ATOM 718 C C . CYS A 1 90 ? -3.218 -15.043 -3.057 1.00 95.06 90 CYS A C 1
ATOM 720 O O . CYS A 1 90 ? -3.176 -13.995 -3.710 1.00 95.06 90 CYS A O 1
ATOM 722 N N . ALA A 1 91 ? -2.133 -15.639 -2.564 1.00 95.12 91 ALA A N 1
ATOM 723 C CA . ALA A 1 91 ? -0.783 -15.124 -2.741 1.00 95.12 91 ALA A CA 1
ATOM 724 C C . ALA A 1 91 ? 0.230 -16.264 -2.901 1.00 95.12 91 ALA A C 1
ATOM 726 O O . ALA A 1 91 ? 0.015 -17.373 -2.409 1.00 95.12 91 ALA A O 1
ATOM 727 N N . ALA A 1 92 ? 1.371 -15.988 -3.535 1.00 90.81 92 ALA A N 1
ATOM 728 C CA . ALA A 1 92 ? 2.436 -16.987 -3.663 1.00 90.81 92 ALA A CA 1
ATOM 729 C C . ALA A 1 92 ? 3.197 -17.218 -2.347 1.00 90.81 92 ALA A C 1
ATOM 731 O O . ALA A 1 92 ? 3.784 -18.282 -2.150 1.00 90.81 92 ALA A O 1
ATOM 732 N N . GLY A 1 93 ? 3.211 -16.230 -1.446 1.00 91.12 93 GLY A N 1
ATOM 733 C CA . GLY A 1 93 ? 3.931 -16.321 -0.179 1.00 91.12 93 GLY A CA 1
ATOM 734 C C . GLY A 1 93 ? 3.231 -15.609 0.969 1.00 91.12 93 GLY A C 1
ATOM 735 O O . GLY A 1 93 ? 2.601 -14.571 0.770 1.00 91.12 93 GLY A O 1
ATOM 736 N N . PHE A 1 94 ? 3.408 -16.168 2.164 1.00 95.62 94 PHE A N 1
ATOM 737 C CA . PHE A 1 94 ? 2.994 -15.608 3.445 1.00 95.62 94 PHE A CA 1
ATOM 738 C C . PHE A 1 94 ? 4.180 -15.654 4.406 1.00 95.62 94 PHE A C 1
ATOM 740 O O . PHE A 1 94 ? 4.849 -16.682 4.526 1.00 95.62 94 PHE A O 1
ATOM 747 N N . PHE A 1 95 ? 4.438 -14.534 5.066 1.00 93.81 95 PHE A N 1
ATOM 748 C CA . PHE A 1 95 ? 5.510 -14.359 6.035 1.00 93.81 95 PHE A CA 1
ATOM 749 C C . PHE A 1 95 ? 4.960 -13.576 7.217 1.00 93.81 95 PHE A C 1
ATOM 751 O O . PHE A 1 95 ? 4.090 -12.726 7.039 1.00 93.81 95 PHE A O 1
ATOM 758 N N . TRP A 1 96 ? 5.492 -13.813 8.406 1.00 95.06 96 TRP A N 1
ATOM 759 C CA . TRP A 1 96 ? 5.193 -12.976 9.556 1.00 95.06 96 TRP A CA 1
ATOM 760 C C . TRP A 1 96 ? 6.449 -12.751 10.387 1.00 95.06 96 TRP A C 1
ATOM 762 O O . TRP A 1 96 ? 7.395 -13.542 10.331 1.00 95.06 96 TRP A O 1
ATOM 772 N N . GLN A 1 97 ? 6.463 -11.648 11.123 1.00 89.81 97 GLN A N 1
ATOM 773 C CA . GLN A 1 97 ? 7.518 -11.309 12.063 1.00 89.81 97 GLN A CA 1
ATOM 774 C C . GLN A 1 97 ? 6.901 -10.602 13.265 1.00 89.81 97 GLN A C 1
ATOM 776 O O . GLN A 1 97 ? 6.000 -9.784 13.108 1.00 89.81 97 GLN A O 1
ATOM 781 N N . GLU A 1 98 ? 7.415 -10.904 14.451 1.00 90.19 98 GLU A N 1
ATOM 782 C CA . GLU A 1 98 ? 7.175 -10.123 15.659 1.00 90.19 98 GLU A CA 1
ATOM 783 C C . GLU A 1 98 ? 8.463 -9.377 16.024 1.00 90.19 98 GLU A C 1
ATOM 785 O O . GLU A 1 98 ? 9.546 -9.969 16.009 1.00 90.19 98 GLU A O 1
ATOM 790 N N . ASP A 1 99 ? 8.367 -8.076 16.291 1.00 80.88 99 ASP A N 1
ATOM 791 C CA . ASP A 1 99 ? 9.485 -7.253 16.743 1.00 80.88 99 ASP A CA 1
ATOM 792 C C . ASP A 1 99 ? 9.146 -6.451 18.012 1.00 80.88 99 ASP A C 1
ATOM 794 O O . ASP A 1 99 ? 8.010 -6.045 18.242 1.00 80.88 99 ASP A O 1
ATOM 798 N N . GLU A 1 100 ? 10.156 -6.253 18.868 1.00 75.19 100 GLU A N 1
ATOM 799 C CA . GLU A 1 100 ? 10.100 -5.390 20.069 1.00 75.19 100 GLU A CA 1
ATOM 800 C C . GLU A 1 100 ? 10.288 -3.901 19.718 1.00 75.19 100 GLU A C 1
ATOM 802 O O . GLU A 1 100 ? 10.313 -3.025 20.582 1.00 75.19 100 GLU A O 1
ATOM 807 N N . GLU A 1 101 ? 10.469 -3.607 18.432 1.00 61.47 101 GLU A N 1
ATOM 808 C CA . GLU A 1 101 ? 10.697 -2.269 17.917 1.00 61.47 101 GLU A CA 1
ATOM 809 C C . GLU A 1 101 ? 9.372 -1.491 17.903 1.00 61.47 101 GLU A C 1
ATOM 811 O O . GLU A 1 101 ? 8.470 -1.741 17.104 1.00 61.47 101 GLU A O 1
ATOM 816 N N . THR A 1 102 ? 9.250 -0.514 18.802 1.00 54.47 102 THR A N 1
ATOM 817 C CA . THR A 1 102 ? 8.098 0.383 18.829 1.00 54.47 102 THR A CA 1
ATOM 818 C C . THR A 1 102 ? 8.129 1.305 17.607 1.00 54.47 102 THR A C 1
ATOM 820 O O . THR A 1 102 ? 8.982 2.176 17.465 1.00 54.47 102 THR A O 1
ATOM 823 N N . ASP A 1 103 ? 7.154 1.126 16.719 1.00 52.34 103 ASP A N 1
ATOM 824 C CA . ASP A 1 103 ? 6.696 2.147 15.768 1.00 52.34 103 ASP A CA 1
ATOM 825 C C . ASP A 1 103 ? 7.662 2.581 14.643 1.00 52.34 103 ASP A C 1
ATOM 827 O O . ASP A 1 103 ? 7.415 3.578 13.955 1.00 52.34 103 ASP A O 1
ATOM 831 N N . PHE A 1 104 ? 8.728 1.828 14.347 1.00 45.72 104 PHE A N 1
ATOM 832 C CA . PHE A 1 104 ? 9.431 2.033 13.076 1.00 45.72 104 PHE A CA 1
ATOM 833 C C . PHE A 1 104 ? 8.515 1.562 11.954 1.00 45.72 104 PHE A C 1
ATOM 835 O O . PHE A 1 104 ? 8.291 0.367 11.843 1.00 45.72 104 PHE A O 1
ATOM 842 N N . GLY A 1 105 ? 7.955 2.480 11.157 1.00 49.44 105 GLY A N 1
ATOM 843 C CA . GLY A 1 105 ? 6.967 2.209 10.103 1.00 49.44 105 GLY A CA 1
ATOM 844 C C . GLY A 1 105 ? 7.302 1.056 9.126 1.00 49.44 105 GLY A C 1
ATOM 845 O O . GLY A 1 105 ? 8.324 0.386 9.250 1.00 49.44 105 GLY A O 1
ATOM 846 N N . PRO A 1 106 ? 6.476 0.824 8.086 1.00 46.00 106 PRO A N 1
ATOM 847 C CA . PRO A 1 106 ? 6.563 -0.365 7.211 1.00 46.00 106 PRO A CA 1
ATOM 848 C C . PRO A 1 106 ? 7.946 -0.595 6.568 1.00 46.00 106 PRO A C 1
ATOM 850 O O . PRO A 1 106 ? 8.241 -1.684 6.080 1.00 46.00 106 PRO A O 1
ATOM 853 N N . ALA A 1 107 ? 8.803 0.426 6.593 1.00 49.41 107 ALA A N 1
ATOM 854 C CA . ALA A 1 107 ? 10.164 0.439 6.100 1.00 49.41 107 ALA A CA 1
ATOM 855 C C . ALA A 1 107 ? 11.041 -0.708 6.618 1.00 49.41 107 ALA A C 1
ATOM 857 O O . ALA A 1 107 ? 11.856 -1.188 5.850 1.00 49.41 107 ALA A O 1
ATOM 858 N N . VAL A 1 108 ? 10.918 -1.199 7.855 1.00 49.81 108 VAL A N 1
ATOM 859 C CA . VAL A 1 108 ? 11.895 -2.197 8.338 1.00 49.81 108 VAL A CA 1
ATOM 860 C C . VAL A 1 108 ? 11.704 -3.557 7.662 1.00 49.81 108 VAL A C 1
ATOM 862 O O . VAL A 1 108 ? 12.671 -4.095 7.133 1.00 49.81 108 VAL A O 1
ATOM 865 N N . MET A 1 109 ? 10.484 -4.097 7.590 1.00 48.94 109 MET A N 1
ATOM 866 C CA . MET A 1 109 ? 10.245 -5.378 6.910 1.00 48.94 109 MET A CA 1
ATOM 867 C C . MET A 1 109 ? 10.303 -5.227 5.380 1.00 48.94 109 MET A C 1
ATOM 869 O O . MET A 1 109 ? 10.909 -6.054 4.694 1.00 48.94 109 MET A O 1
ATOM 873 N N . VAL A 1 110 ? 9.743 -4.135 4.839 1.00 48.97 110 VAL A N 1
ATOM 874 C CA . VAL A 1 110 ? 9.756 -3.857 3.393 1.00 48.97 110 VAL A CA 1
ATOM 875 C C . VAL A 1 110 ? 11.185 -3.601 2.892 1.00 48.97 110 VAL A C 1
ATOM 877 O O . VAL A 1 110 ? 11.590 -4.222 1.910 1.00 48.97 110 VAL A O 1
ATOM 880 N N . ALA A 1 111 ? 11.992 -2.794 3.596 1.00 46.53 111 ALA A N 1
ATOM 881 C CA . ALA A 1 111 ? 13.374 -2.494 3.205 1.00 46.53 111 ALA A CA 1
ATOM 882 C C . ALA A 1 111 ? 14.371 -3.612 3.552 1.00 46.53 111 ALA A C 1
ATOM 884 O O . ALA A 1 111 ? 15.306 -3.831 2.782 1.00 46.53 111 ALA A O 1
ATOM 885 N N . LYS A 1 112 ? 14.189 -4.369 4.653 1.00 43.34 112 LYS A N 1
ATOM 886 C CA . LYS A 1 112 ? 15.045 -5.542 4.947 1.00 43.34 112 LYS A CA 1
ATOM 887 C C . LYS A 1 112 ? 14.816 -6.683 3.952 1.00 43.34 112 LYS A C 1
ATOM 889 O O . LYS A 1 112 ? 15.742 -7.451 3.706 1.00 43.34 112 LYS A O 1
ATOM 894 N N . MET A 1 113 ? 13.621 -6.798 3.360 1.00 45.00 113 MET A N 1
ATOM 895 C CA . MET A 1 113 ? 13.323 -7.847 2.376 1.00 45.00 113 MET A CA 1
ATOM 896 C C . MET A 1 113 ? 13.504 -7.418 0.912 1.00 45.00 113 MET A C 1
ATOM 898 O O . MET A 1 113 ? 13.541 -8.308 0.061 1.00 45.00 113 MET A O 1
ATOM 902 N N . MET A 1 114 ? 13.631 -6.117 0.605 1.00 39.88 114 MET A N 1
ATOM 903 C CA . MET A 1 114 ? 14.129 -5.584 -0.676 1.00 39.88 114 MET A CA 1
ATOM 904 C C . MET A 1 114 ? 14.672 -4.147 -0.519 1.00 39.88 114 MET A C 1
ATOM 906 O O . MET A 1 114 ? 13.885 -3.239 -0.263 1.00 39.88 114 MET A O 1
ATOM 910 N N . PRO A 1 115 ? 15.967 -3.871 -0.767 1.00 36.84 115 PRO A N 1
ATOM 911 C CA . PRO A 1 115 ? 16.423 -2.500 -0.955 1.00 36.84 115 PRO A CA 1
ATOM 912 C C . PRO A 1 115 ? 16.028 -2.039 -2.365 1.00 36.84 115 PRO A C 1
ATOM 914 O O . PRO A 1 115 ? 16.670 -2.416 -3.347 1.00 36.84 115 PRO A O 1
ATOM 917 N N . LEU A 1 116 ? 14.971 -1.232 -2.498 1.00 37.59 116 LEU A N 1
ATOM 918 C CA . LEU A 1 116 ? 14.751 -0.488 -3.740 1.00 37.59 116 LEU A CA 1
ATOM 919 C C . LEU A 1 116 ? 15.686 0.737 -3.757 1.00 37.59 116 LEU A C 1
ATOM 921 O O . LEU A 1 116 ? 15.669 1.527 -2.816 1.00 37.59 116 LEU A O 1
ATOM 925 N N . PRO A 1 117 ? 16.497 0.941 -4.810 1.00 32.06 117 PRO A N 1
ATOM 926 C CA . PRO A 1 117 ? 17.511 1.998 -4.857 1.00 32.06 117 PRO A CA 1
ATOM 927 C C . PRO A 1 117 ? 16.964 3.424 -5.086 1.00 32.06 117 PRO A C 1
ATOM 929 O O . PRO A 1 117 ? 17.747 4.311 -5.417 1.00 32.06 117 PRO A O 1
ATOM 932 N N . PHE A 1 118 ? 15.653 3.670 -4.963 1.00 35.03 118 PHE A N 1
ATOM 933 C CA . PHE A 1 118 ? 15.033 4.923 -5.422 1.00 35.03 118 PHE A CA 1
ATOM 934 C C . PHE A 1 118 ? 13.921 5.508 -4.539 1.00 35.03 118 PHE A C 1
ATOM 936 O O . PHE A 1 118 ? 13.212 6.391 -5.015 1.00 35.03 118 PHE A O 1
ATOM 943 N N . GLU A 1 119 ? 13.743 5.096 -3.282 1.00 37.03 119 GLU A N 1
ATOM 944 C CA . GLU A 1 119 ? 12.790 5.814 -2.419 1.00 37.03 119 GLU A CA 1
ATOM 945 C C . GLU A 1 119 ? 13.369 7.170 -1.966 1.00 37.03 119 GLU A C 1
ATOM 947 O O . GLU A 1 119 ? 14.389 7.198 -1.269 1.00 37.03 119 GLU A O 1
ATOM 952 N N . PRO A 1 120 ? 12.758 8.316 -2.337 1.00 30.41 120 PRO A N 1
ATOM 953 C CA . PRO A 1 120 ? 13.071 9.586 -1.704 1.00 30.41 120 PRO A CA 1
ATOM 954 C C . PRO A 1 120 ? 12.536 9.580 -0.261 1.00 30.41 120 PRO A C 1
ATOM 956 O O . PRO A 1 120 ? 11.456 9.040 -0.006 1.00 30.41 120 PRO A O 1
ATOM 959 N N . PRO A 1 121 ? 13.251 10.195 0.696 1.00 32.84 121 PRO A N 1
ATOM 960 C CA . PRO A 1 121 ? 12.820 10.256 2.083 1.00 32.84 121 PRO A CA 1
ATOM 961 C C . PRO A 1 121 ? 11.616 11.197 2.193 1.00 32.84 121 PRO A C 1
ATOM 963 O O . PRO A 1 121 ? 11.774 12.411 2.316 1.00 32.84 121 PRO A O 1
ATOM 966 N N . PHE A 1 122 ? 10.397 10.665 2.146 1.00 33.66 122 PHE A N 1
ATOM 967 C CA . PHE A 1 122 ? 9.252 11.422 2.637 1.00 33.66 122 PHE A CA 1
ATOM 968 C C . PHE A 1 122 ? 9.363 11.522 4.166 1.00 33.66 122 PHE A C 1
ATOM 970 O O . PHE A 1 122 ? 9.514 10.497 4.835 1.00 33.66 122 PHE A O 1
ATOM 977 N N . PRO A 1 123 ? 9.268 12.725 4.757 1.00 32.56 123 PRO A N 1
ATOM 978 C CA . PRO A 1 123 ? 9.104 12.856 6.194 1.00 32.56 123 PRO A CA 1
ATOM 979 C C . PRO A 1 123 ? 7.660 12.464 6.528 1.00 32.56 123 PRO A C 1
ATOM 981 O O . PRO A 1 123 ? 6.721 13.201 6.235 1.00 32.56 123 PRO A O 1
ATOM 984 N N . VAL A 1 124 ? 7.458 11.276 7.101 1.00 37.50 124 VAL A N 1
ATOM 985 C CA . VAL A 1 124 ? 6.118 10.742 7.382 1.00 37.50 124 VAL A CA 1
ATOM 986 C C . VAL A 1 124 ? 5.853 10.710 8.896 1.00 37.50 124 VAL A C 1
ATOM 988 O O . VAL A 1 124 ? 6.491 9.972 9.636 1.00 37.50 124 VAL A O 1
ATOM 991 N N . ARG A 1 125 ? 4.832 11.486 9.304 1.00 35.75 125 ARG A N 1
ATOM 992 C CA . ARG A 1 125 ? 3.839 11.202 10.373 1.00 35.75 125 ARG A CA 1
ATOM 993 C C . ARG A 1 125 ? 4.122 11.398 11.871 1.00 35.75 125 ARG A C 1
ATOM 995 O O . ARG A 1 125 ? 3.308 10.945 12.664 1.00 35.75 125 ARG A O 1
ATOM 1002 N N . ALA A 1 126 ? 5.092 12.191 12.310 1.00 33.91 126 ALA A N 1
ATOM 1003 C CA . ALA A 1 126 ? 5.141 12.548 13.742 1.00 33.91 126 ALA A CA 1
ATOM 1004 C C . ALA A 1 126 ? 4.050 13.554 14.219 1.00 33.91 126 ALA A C 1
ATOM 1006 O O . ALA A 1 126 ? 4.052 13.913 15.390 1.00 33.91 126 ALA A O 1
ATOM 1007 N N . ALA A 1 127 ? 3.141 14.055 13.364 1.00 36.41 127 ALA A N 1
ATOM 1008 C CA . ALA A 1 127 ? 2.426 15.310 13.660 1.00 36.41 127 ALA A CA 1
ATOM 1009 C C . ALA A 1 127 ? 0.886 15.285 13.803 1.00 36.41 127 ALA A C 1
ATOM 1011 O O . ALA A 1 127 ? 0.356 16.289 14.268 1.00 36.41 127 ALA A O 1
ATOM 1012 N N . PHE A 1 128 ? 0.135 14.229 13.445 1.00 33.28 128 PHE A N 1
ATOM 1013 C CA . PHE A 1 128 ? -1.345 14.346 13.389 1.00 33.28 128 PHE A CA 1
ATOM 1014 C C . PHE A 1 128 ? -2.103 13.089 13.870 1.00 33.28 128 PHE A C 1
ATOM 1016 O O . PHE A 1 128 ? -2.507 12.272 13.042 1.00 33.28 128 PHE A O 1
ATOM 1023 N N . PRO A 1 129 ? -2.313 12.931 15.192 1.00 34.59 129 PRO A N 1
ATOM 1024 C CA . PRO A 1 129 ? -2.968 11.761 15.796 1.00 34.59 129 PRO A CA 1
ATOM 1025 C C . PRO A 1 129 ? -4.488 11.666 15.565 1.00 34.59 129 PRO A C 1
ATOM 1027 O O . PRO A 1 129 ? -5.048 10.583 15.698 1.00 34.59 129 PRO A O 1
ATOM 1030 N N . ASP A 1 130 ? -5.146 12.758 15.161 1.00 33.38 130 ASP A N 1
ATOM 1031 C CA . ASP A 1 130 ? -6.617 12.869 15.194 1.00 33.38 130 ASP A CA 1
ATOM 1032 C C . ASP A 1 130 ? -7.269 13.007 13.803 1.00 33.38 130 ASP A C 1
ATOM 1034 O O . ASP A 1 130 ? -8.405 13.464 13.669 1.00 33.38 130 ASP A O 1
ATOM 1038 N N . TRP A 1 131 ? -6.560 12.653 12.727 1.00 33.38 131 TRP A N 1
ATOM 1039 C CA . TRP A 1 131 ? -7.067 12.881 11.372 1.00 33.38 131 TRP A CA 1
ATOM 1040 C C . TRP A 1 131 ? -8.028 11.776 10.904 1.00 33.38 131 TRP A C 1
ATOM 1042 O O . TRP A 1 131 ? -7.623 10.654 10.602 1.00 33.38 131 TRP A O 1
ATOM 1052 N N . THR A 1 132 ? -9.309 12.125 10.782 1.00 35.78 132 THR A N 1
ATOM 1053 C CA . THR A 1 132 ? -10.318 11.401 9.989 1.00 35.78 132 THR A CA 1
ATOM 1054 C C . THR A 1 132 ? -10.469 12.111 8.636 1.00 35.78 132 THR A C 1
ATOM 1056 O O . THR A 1 132 ? -10.448 13.343 8.623 1.00 35.78 132 THR A O 1
ATOM 1059 N N . PRO A 1 133 ? -10.642 11.416 7.491 1.00 34.88 133 PRO A N 1
ATOM 1060 C CA . PRO A 1 133 ? -10.899 12.094 6.222 1.00 34.88 133 PRO A CA 1
ATOM 1061 C C . PRO A 1 133 ? -12.248 12.821 6.305 1.00 34.88 133 PRO A C 1
ATOM 1063 O O . PRO A 1 133 ? -13.307 12.204 6.256 1.00 34.88 133 PRO A O 1
ATOM 1066 N N . THR A 1 134 ? -12.220 14.140 6.458 1.00 28.62 134 THR A N 1
ATOM 1067 C CA . THR A 1 134 ? -13.412 14.994 6.608 1.00 28.62 134 THR A CA 1
ATOM 1068 C C . THR A 1 134 ? -13.997 15.458 5.267 1.00 28.62 134 THR A C 1
ATOM 1070 O O . THR A 1 134 ? -14.864 16.334 5.231 1.00 28.62 134 THR A O 1
ATOM 1073 N N . GLY A 1 135 ? -13.552 14.878 4.148 1.00 31.25 135 GLY A N 1
ATOM 1074 C CA . GLY A 1 135 ? -13.909 15.312 2.797 1.00 31.25 135 GLY A CA 1
ATOM 1075 C C . GLY A 1 135 ? -14.427 14.186 1.894 1.00 31.25 135 GLY A C 1
ATOM 1076 O O . GLY A 1 135 ? -14.156 13.012 2.151 1.00 31.25 135 GLY A O 1
ATOM 1077 N N . PRO A 1 136 ? -15.167 14.531 0.823 1.00 33.09 136 PRO A N 1
ATOM 1078 C CA . PRO A 1 136 ? -15.625 13.560 -0.164 1.00 33.09 136 PRO A CA 1
ATOM 1079 C C . PRO A 1 136 ? -14.432 12.867 -0.832 1.00 33.09 136 PRO A C 1
ATOM 1081 O O . PRO A 1 136 ? -13.476 13.513 -1.260 1.00 33.09 136 PRO A O 1
ATOM 1084 N N . THR A 1 137 ? -14.486 11.540 -0.922 1.00 39.44 137 THR A N 1
ATOM 1085 C CA . THR A 1 137 ? -13.520 10.735 -1.674 1.00 39.44 137 THR A CA 1
ATOM 1086 C C . THR A 1 137 ? -13.863 10.856 -3.156 1.00 39.44 137 THR A C 1
ATOM 1088 O O . THR A 1 137 ? -14.960 10.472 -3.552 1.00 39.44 137 THR A O 1
ATOM 1091 N N . ILE A 1 138 ? -12.965 11.413 -3.971 1.00 39.72 138 ILE A N 1
ATOM 1092 C CA . ILE A 1 138 ? -13.178 11.512 -5.421 1.00 39.72 138 ILE A CA 1
ATOM 1093 C C . ILE A 1 138 ? -12.619 10.239 -6.075 1.00 39.72 138 ILE A C 1
ATOM 1095 O O . ILE A 1 138 ? -11.429 9.951 -5.906 1.00 39.72 138 ILE A O 1
ATOM 1099 N N . PRO A 1 139 ? -13.440 9.458 -6.801 1.00 44.59 139 PRO A N 1
ATOM 1100 C CA . PRO A 1 139 ? -12.962 8.340 -7.604 1.00 44.59 139 PRO A CA 1
ATOM 1101 C C . PRO A 1 139 ? -11.887 8.785 -8.601 1.00 44.59 139 PRO A C 1
ATOM 1103 O O . PRO A 1 139 ? -11.970 9.856 -9.194 1.00 44.59 139 PRO A O 1
ATOM 1106 N N . LEU A 1 140 ? -10.880 7.940 -8.834 1.00 43.22 140 LEU A N 1
ATOM 1107 C CA . LEU A 1 140 ? -9.760 8.263 -9.727 1.00 43.22 140 LEU A CA 1
ATOM 1108 C C . LEU A 1 140 ? -10.210 8.632 -11.158 1.00 43.22 140 LEU A C 1
ATOM 1110 O O . LEU A 1 140 ? -9.550 9.438 -11.802 1.00 43.22 140 LEU A O 1
ATOM 1114 N N . GLY A 1 141 ? -11.327 8.074 -11.640 1.00 41.03 141 GLY A N 1
ATOM 1115 C CA . GLY A 1 141 ? -11.925 8.427 -12.936 1.00 41.03 141 GLY A CA 1
ATOM 1116 C C . GLY A 1 141 ? -12.457 9.861 -12.977 1.00 41.03 141 GLY A C 1
ATOM 1117 O O . GLY A 1 141 ? -12.087 10.618 -13.864 1.00 41.03 141 GLY A O 1
ATOM 1118 N N . ASP A 1 142 ? -13.211 10.269 -11.957 1.00 41.44 142 ASP A N 1
ATOM 1119 C CA . ASP A 1 142 ? -13.757 11.628 -11.839 1.00 41.44 142 ASP A CA 1
ATOM 1120 C C . ASP A 1 142 ? -12.644 12.669 -11.651 1.00 41.44 142 ASP A C 1
ATOM 1122 O O . ASP A 1 142 ? -12.732 13.796 -12.141 1.00 41.44 142 ASP A O 1
ATOM 1126 N N . LEU A 1 143 ? -11.554 12.273 -10.980 1.00 46.84 143 LEU A N 1
ATOM 1127 C CA . LEU A 1 143 ? -10.340 13.076 -10.911 1.00 46.84 143 LEU A CA 1
ATOM 1128 C C . LEU A 1 143 ? -9.750 13.285 -12.308 1.00 46.84 143 LEU A C 1
ATOM 1130 O O . LEU A 1 143 ? -9.379 14.411 -12.607 1.00 46.84 143 LEU A O 1
ATOM 1134 N N . ILE A 1 144 ? -9.690 12.236 -13.141 1.00 45.88 144 ILE A N 1
ATOM 1135 C CA . ILE A 1 144 ? -9.168 12.264 -14.519 1.00 45.88 144 ILE A CA 1
ATOM 1136 C C . ILE A 1 144 ? -10.049 13.099 -15.459 1.00 45.88 144 ILE A C 1
ATOM 1138 O O . ILE A 1 144 ? -9.522 13.853 -16.276 1.00 45.88 144 ILE A O 1
ATOM 1142 N N . ASP A 1 145 ? -11.369 13.028 -15.322 1.00 45.38 145 ASP A N 1
ATOM 1143 C CA . ASP A 1 145 ? -12.295 13.827 -16.130 1.00 45.38 145 ASP A CA 1
ATOM 1144 C C . ASP A 1 145 ? -12.199 15.321 -15.780 1.00 45.38 145 ASP A C 1
ATOM 1146 O O . ASP A 1 145 ? -12.173 16.170 -16.675 1.00 45.38 145 ASP A O 1
ATOM 1150 N N . ALA A 1 146 ? -12.000 15.651 -14.498 1.00 44.38 146 ALA A N 1
ATOM 1151 C CA . ALA A 1 146 ? -11.691 17.013 -14.063 1.00 44.38 146 ALA A CA 1
ATOM 1152 C C . ALA A 1 146 ? -10.338 17.533 -14.604 1.00 44.38 146 ALA A C 1
ATOM 1154 O O . ALA A 1 146 ? -10.200 18.739 -14.805 1.00 44.38 146 ALA A O 1
ATOM 1155 N N . LEU A 1 147 ? -9.363 16.653 -14.908 1.00 44.12 147 LEU A N 1
ATOM 1156 C CA . LEU A 1 147 ? -8.083 17.018 -15.563 1.00 44.12 147 LEU A CA 1
ATOM 1157 C C . LEU A 1 147 ? -8.261 17.567 -16.981 1.00 44.12 147 LEU A C 1
ATOM 1159 O O . LEU A 1 147 ? -7.329 18.165 -17.519 1.00 44.12 147 LEU A O 1
ATOM 1163 N N . SER A 1 148 ? -9.405 17.299 -17.610 1.00 46.41 148 SER A N 1
ATOM 1164 C CA . SER A 1 148 ? -9.639 17.574 -19.031 1.00 46.41 148 SER A CA 1
ATOM 1165 C C . SER A 1 148 ? -10.450 18.854 -19.273 1.00 46.41 148 SER A C 1
ATOM 1167 O O . SER A 1 148 ? -10.634 19.251 -20.423 1.00 46.41 148 SER A O 1
ATOM 1169 N N . SER A 1 149 ? -10.915 19.514 -18.207 1.00 40.62 149 SER A N 1
ATOM 1170 C CA . SER A 1 149 ? -11.703 20.753 -18.247 1.00 40.62 149 SER A CA 1
ATOM 1171 C C . SER A 1 149 ? -10.968 21.923 -17.584 1.00 40.62 149 SER A C 1
ATOM 1173 O O . SER A 1 149 ? -10.216 21.711 -16.636 1.00 40.62 149 SER A O 1
ATOM 1175 N N . ASP A 1 150 ? -11.211 23.158 -18.040 1.00 48.31 150 ASP A N 1
ATOM 1176 C CA . ASP A 1 150 ? -10.704 24.372 -17.382 1.00 48.31 150 ASP A CA 1
ATOM 1177 C C . ASP A 1 150 ? -11.083 24.373 -15.895 1.00 48.31 150 ASP A C 1
ATOM 1179 O O . ASP A 1 150 ? -12.257 24.256 -15.544 1.00 48.31 150 ASP A O 1
ATOM 1183 N N . THR A 1 151 ? -10.070 24.464 -15.027 1.00 55.59 151 THR A N 1
ATOM 1184 C CA . THR A 1 151 ? -10.221 24.264 -13.578 1.00 55.59 151 THR A CA 1
ATOM 1185 C C . THR A 1 151 ? -11.262 25.224 -12.982 1.00 55.59 151 THR A C 1
ATOM 1187 O O . THR A 1 151 ? -11.007 26.432 -12.952 1.00 55.59 151 THR A O 1
ATOM 1190 N N . PRO A 1 152 ? -12.407 24.739 -12.471 1.00 58.91 152 PRO A N 1
ATOM 1191 C CA . PRO A 1 152 ? -13.369 25.593 -11.784 1.00 58.91 152 PRO A CA 1
ATOM 1192 C C . PRO A 1 152 ? -12.786 26.104 -10.459 1.00 58.91 152 PRO A C 1
ATOM 1194 O O . PRO A 1 152 ? -11.947 25.444 -9.841 1.00 58.91 152 PRO A O 1
ATOM 1197 N N . GLU A 1 153 ? -13.248 27.263 -9.981 1.00 61.41 153 GLU A N 1
ATOM 1198 C CA . GLU A 1 153 ? -12.984 27.668 -8.595 1.00 61.41 153 GLU A CA 1
ATOM 1199 C C . GLU A 1 153 ? -13.501 26.595 -7.620 1.00 61.41 153 GLU A C 1
ATOM 1201 O O . GLU A 1 153 ? -14.551 25.986 -7.867 1.00 61.41 153 GLU A O 1
ATOM 1206 N N . PRO A 1 154 ? -12.787 26.337 -6.508 1.00 63.94 154 PRO A N 1
ATOM 1207 C CA . PRO A 1 154 ? -13.223 25.325 -5.564 1.00 63.94 154 PRO A CA 1
ATOM 1208 C C . PRO A 1 154 ? -14.520 25.795 -4.880 1.00 63.94 154 PRO A C 1
ATOM 1210 O O . PRO A 1 154 ? -14.690 26.995 -4.642 1.00 63.94 154 PRO A O 1
ATOM 1213 N N . PRO A 1 155 ? -15.435 24.880 -4.509 1.00 65.12 155 PRO A N 1
ATOM 1214 C CA . PRO A 1 155 ? -16.640 25.243 -3.770 1.00 65.12 155 PRO A CA 1
ATOM 1215 C C . PRO A 1 155 ? -16.325 26.009 -2.476 1.00 65.12 155 PRO A C 1
ATOM 1217 O O . PRO A 1 155 ? -15.279 25.811 -1.852 1.00 65.12 155 PRO A O 1
ATOM 1220 N N . ALA A 1 156 ? -17.256 26.853 -2.024 1.00 63.41 156 ALA A N 1
ATOM 1221 C CA . ALA A 1 156 ? -17.095 27.602 -0.779 1.00 63.41 156 ALA A CA 1
ATOM 1222 C C . ALA A 1 156 ? -16.773 26.665 0.406 1.00 63.41 156 ALA A C 1
ATOM 1224 O O . ALA A 1 156 ? -17.483 25.691 0.656 1.00 63.41 156 ALA A O 1
ATOM 1225 N N . GLY A 1 157 ? -15.693 26.966 1.136 1.00 59.91 157 GLY A N 1
ATOM 1226 C CA . GLY A 1 157 ? -15.197 26.135 2.242 1.00 59.91 157 GLY A CA 1
ATOM 1227 C C . GLY A 1 157 ? -14.200 25.038 1.842 1.00 59.91 157 GLY A C 1
ATOM 1228 O O . GLY A 1 157 ? -13.778 24.271 2.703 1.00 59.91 157 GLY A O 1
ATOM 1229 N N . PHE A 1 158 ? -13.796 24.967 0.571 1.00 61.81 158 PHE A N 1
ATOM 1230 C CA . PHE A 1 158 ? -12.760 24.056 0.080 1.00 61.81 158 PHE A CA 1
ATOM 1231 C C . PHE A 1 158 ? -11.499 24.830 -0.331 1.00 61.81 158 PHE A C 1
ATOM 1233 O O . PHE A 1 158 ? -11.561 26.000 -0.711 1.00 61.81 158 PHE A O 1
ATOM 1240 N N . ARG A 1 159 ? -10.335 24.174 -0.263 1.00 64.56 159 ARG A N 1
ATOM 1241 C CA . ARG A 1 159 ? -9.062 24.669 -0.811 1.00 64.56 159 ARG A CA 1
ATOM 1242 C C . ARG A 1 159 ? -8.478 23.671 -1.798 1.00 64.56 159 ARG A C 1
ATOM 1244 O O . ARG A 1 159 ? -8.628 22.469 -1.620 1.00 64.56 159 ARG A O 1
ATOM 1251 N N . HIS A 1 160 ? -7.771 24.164 -2.808 1.00 72.44 160 HIS A N 1
ATOM 1252 C CA . HIS A 1 160 ? -7.029 23.304 -3.723 1.00 72.44 160 HIS A CA 1
ATOM 1253 C C . HIS A 1 160 ? -5.744 22.784 -3.074 1.00 72.44 160 HIS A C 1
ATOM 1255 O O . HIS A 1 160 ? -4.874 23.569 -2.701 1.00 72.44 160 HIS A O 1
ATOM 1261 N N . LEU A 1 161 ? -5.604 21.464 -3.000 1.00 73.19 161 LEU A N 1
ATOM 1262 C CA . LEU A 1 161 ? -4.312 20.792 -2.910 1.00 73.19 161 LEU A CA 1
ATOM 1263 C C . LEU A 1 161 ? -3.795 20.506 -4.317 1.00 73.19 161 LEU A C 1
ATOM 1265 O O . LEU A 1 161 ? -4.575 20.283 -5.225 1.00 73.19 161 LEU A O 1
ATOM 1269 N N . HIS A 1 162 ? -2.488 20.498 -4.513 1.00 72.31 162 HIS A N 1
ATOM 1270 C CA . HIS A 1 162 ? -1.856 20.349 -5.818 1.00 72.31 162 HIS A CA 1
ATOM 1271 C C . HIS A 1 162 ? -1.107 19.020 -5.844 1.00 72.31 162 HIS A C 1
ATOM 1273 O O . HIS A 1 162 ? 0.012 18.920 -5.345 1.00 72.31 162 HIS A O 1
ATOM 1279 N N . ALA A 1 163 ? -1.742 17.976 -6.368 1.00 72.25 163 ALA A N 1
ATOM 1280 C CA . ALA A 1 163 ? -1.157 16.648 -6.468 1.00 72.25 163 ALA A CA 1
ATOM 1281 C C . ALA A 1 163 ? -0.270 16.540 -7.713 1.00 72.25 163 ALA A C 1
ATOM 1283 O O . ALA A 1 163 ? -0.730 16.752 -8.831 1.00 72.25 163 ALA A O 1
ATOM 1284 N N . VAL A 1 164 ? 1.000 16.186 -7.540 1.00 71.19 164 VAL A N 1
ATOM 1285 C CA . VAL A 1 164 ? 1.870 15.808 -8.654 1.00 71.19 164 VAL A CA 1
ATOM 1286 C C . VAL A 1 164 ? 1.591 14.353 -8.984 1.00 71.19 164 VAL A C 1
ATOM 1288 O O . VAL A 1 164 ? 1.793 13.458 -8.160 1.00 71.19 164 VAL A O 1
ATOM 1291 N N . VAL A 1 165 ? 1.131 14.123 -10.204 1.00 71.75 165 VAL A N 1
ATOM 1292 C CA . VAL A 1 165 ? 0.888 12.791 -10.744 1.00 71.75 165 VAL A CA 1
ATOM 1293 C C . VAL A 1 165 ? 1.922 12.529 -11.826 1.00 71.75 165 VAL A C 1
ATOM 1295 O O . VAL A 1 165 ? 2.202 13.386 -12.668 1.00 71.75 165 VAL A O 1
ATOM 1298 N N . VAL A 1 166 ? 2.513 11.340 -11.777 1.00 74.25 166 VAL A N 1
ATOM 1299 C CA . VAL A 1 166 ? 3.443 10.859 -12.793 1.00 74.25 166 VAL A CA 1
ATOM 1300 C C . VAL A 1 166 ? 2.770 9.795 -13.632 1.00 74.25 166 VAL A C 1
ATOM 1302 O O . VAL A 1 166 ? 2.098 8.906 -13.109 1.00 74.25 166 VAL A O 1
ATOM 1305 N N . ARG A 1 167 ? 3.015 9.853 -14.936 1.00 77.69 167 ARG A N 1
ATOM 1306 C CA . ARG A 1 167 ? 2.867 8.709 -15.826 1.00 77.69 167 ARG A CA 1
ATOM 1307 C C . ARG A 1 167 ? 4.231 8.197 -16.213 1.00 77.69 167 ARG A C 1
ATOM 1309 O O . ARG A 1 167 ? 5.069 8.959 -16.687 1.00 77.69 167 ARG A O 1
ATOM 1316 N N . ILE A 1 168 ? 4.403 6.898 -16.061 1.00 73.81 168 ILE A N 1
ATOM 1317 C CA . ILE A 1 168 ? 5.604 6.159 -16.389 1.00 73.81 168 ILE A CA 1
ATOM 1318 C C . ILE A 1 168 ? 5.238 5.194 -17.513 1.00 73.81 168 ILE A C 1
ATOM 1320 O O . ILE A 1 168 ? 4.427 4.284 -17.331 1.00 73.81 168 ILE A O 1
ATOM 1324 N N . THR A 1 169 ? 5.841 5.397 -18.679 1.00 78.56 169 THR A N 1
ATOM 1325 C CA . THR A 1 169 ? 5.712 4.504 -19.831 1.00 78.56 169 THR A CA 1
ATOM 1326 C C . THR A 1 169 ? 7.062 3.820 -20.045 1.00 78.56 169 THR A C 1
ATOM 1328 O O . THR A 1 169 ? 7.965 4.428 -20.634 1.00 78.56 169 THR A O 1
ATOM 1331 N N . PRO A 1 170 ? 7.251 2.597 -19.518 1.00 72.94 170 PRO A N 1
ATOM 1332 C CA . PRO A 1 170 ? 8.486 1.850 -19.719 1.00 72.94 170 PRO A CA 1
ATOM 1333 C C . PRO A 1 170 ? 8.562 1.300 -21.150 1.00 72.94 170 PRO A C 1
ATOM 1335 O O . PRO A 1 170 ? 7.539 1.051 -21.788 1.00 72.94 170 PRO A O 1
ATOM 1338 N N . ARG A 1 17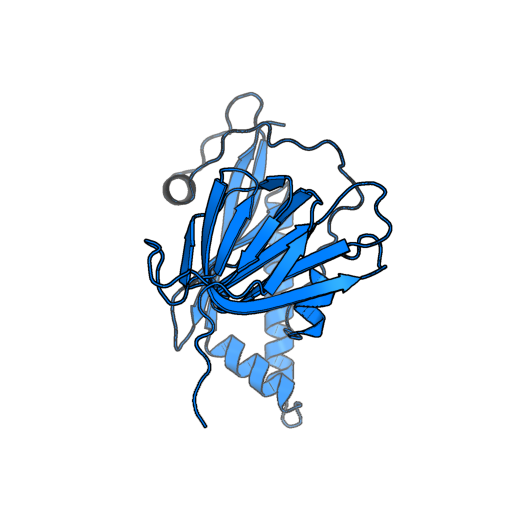1 ? 9.781 1.044 -21.642 1.00 68.25 171 ARG A N 1
ATOM 1339 C CA . ARG A 1 171 ? 10.012 0.390 -22.945 1.00 68.25 171 ARG A CA 1
ATOM 1340 C C . ARG A 1 171 ? 9.420 -1.022 -23.029 1.00 68.25 171 ARG A C 1
ATOM 1342 O O . ARG A 1 171 ? 9.007 -1.452 -24.102 1.00 68.25 171 ARG A O 1
ATOM 1349 N N . VAL A 1 172 ? 9.402 -1.738 -21.906 1.00 64.69 172 VAL A N 1
ATOM 1350 C CA . VAL A 1 172 ? 8.792 -3.064 -21.752 1.00 64.69 172 VAL A CA 1
ATOM 1351 C C . VAL A 1 172 ? 7.979 -3.052 -20.462 1.00 64.69 172 VAL A C 1
ATOM 1353 O O . VAL A 1 172 ? 8.520 -2.754 -19.400 1.00 64.69 172 VAL A O 1
ATOM 1356 N N . GLY A 1 173 ? 6.687 -3.367 -20.547 1.00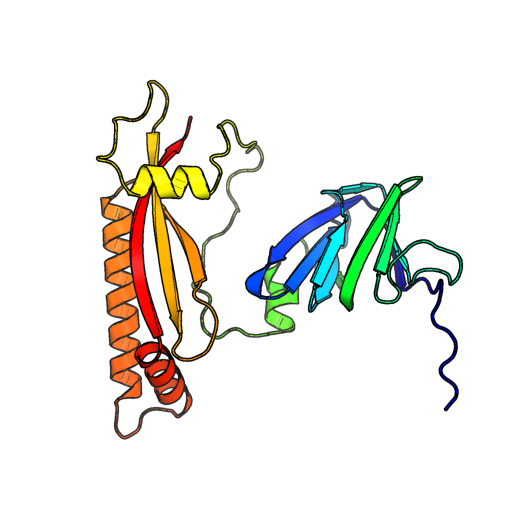 69.19 173 GLY A N 1
ATOM 1357 C CA . GLY A 1 173 ? 5.787 -3.414 -19.394 1.00 69.19 173 GLY A CA 1
ATOM 1358 C C . GLY A 1 173 ? 4.514 -2.595 -19.589 1.00 69.19 173 GLY A C 1
ATOM 1359 O O . GLY A 1 173 ? 4.210 -2.130 -20.686 1.00 69.19 173 GLY A O 1
ATOM 1360 N N . ARG A 1 174 ? 3.748 -2.455 -18.506 1.00 60.84 174 ARG A N 1
ATOM 1361 C CA . ARG A 1 174 ? 2.487 -1.707 -18.483 1.00 60.84 174 ARG A CA 1
ATOM 1362 C C . ARG A 1 174 ? 2.747 -0.235 -18.158 1.00 60.84 174 ARG A C 1
ATOM 1364 O O . ARG A 1 174 ? 3.607 0.073 -17.340 1.00 60.84 174 ARG A O 1
ATOM 1371 N N . GLU A 1 175 ? 1.970 0.656 -18.767 1.00 70.56 175 GLU A N 1
ATOM 1372 C CA . GLU A 1 175 ? 1.886 2.065 -18.371 1.00 70.56 175 GLU A CA 1
ATOM 1373 C C . GLU A 1 175 ? 1.381 2.190 -16.925 1.00 70.56 175 GLU A C 1
ATOM 1375 O O . GLU A 1 175 ? 0.404 1.543 -16.536 1.00 70.56 175 GLU A O 1
ATOM 1380 N N . ILE A 1 176 ? 2.052 3.022 -16.129 1.00 64.75 176 ILE A N 1
ATOM 1381 C CA . ILE A 1 176 ? 1.707 3.271 -14.727 1.00 64.75 176 ILE A CA 1
ATOM 1382 C C . ILE A 1 176 ? 1.412 4.757 -14.562 1.00 64.75 176 ILE A C 1
ATOM 1384 O O . ILE A 1 176 ? 2.254 5.585 -14.895 1.00 64.75 176 ILE A O 1
ATOM 1388 N N . THR A 1 177 ? 0.257 5.089 -13.988 1.00 63.81 177 THR A N 1
ATOM 1389 C CA . THR A 1 177 ? -0.097 6.457 -13.586 1.00 63.81 177 THR A CA 1
ATOM 1390 C C . THR A 1 177 ? -0.336 6.473 -12.083 1.00 63.81 177 THR A C 1
ATOM 1392 O O . THR A 1 177 ? -1.167 5.708 -11.595 1.00 63.81 177 THR A O 1
ATOM 1395 N N . ALA A 1 178 ? 0.397 7.308 -11.345 1.00 55.44 178 ALA A N 1
ATOM 1396 C CA . ALA A 1 178 ? 0.314 7.355 -9.887 1.00 55.44 178 ALA A CA 1
ATOM 1397 C C . ALA A 1 178 ? 0.509 8.779 -9.334 1.00 55.44 178 ALA A C 1
ATOM 1399 O O . ALA A 1 178 ? 1.382 9.507 -9.818 1.00 55.44 178 ALA A O 1
ATOM 1400 N N . PRO A 1 179 ? -0.262 9.188 -8.309 1.00 57.19 179 PRO A N 1
ATOM 1401 C CA . PRO A 1 179 ? 0.072 10.362 -7.515 1.00 57.19 179 PRO A CA 1
ATOM 1402 C C . PRO A 1 179 ? 1.337 10.072 -6.701 1.00 57.19 179 PRO A C 1
ATOM 1404 O O . PRO A 1 179 ? 1.432 9.038 -6.043 1.00 57.19 179 PRO A O 1
ATOM 1407 N N . VAL A 1 180 ? 2.308 10.979 -6.754 1.00 65.06 180 VAL A N 1
ATOM 1408 C CA . VAL A 1 180 ? 3.596 10.826 -6.054 1.00 65.06 180 VAL A CA 1
ATOM 1409 C C . VAL A 1 180 ? 3.780 11.828 -4.928 1.00 65.06 180 VAL A C 1
ATOM 1411 O O . VAL A 1 180 ? 4.482 11.525 -3.972 1.00 65.06 180 VAL A O 1
ATOM 1414 N N . ALA A 1 181 ? 3.149 13.000 -5.004 1.00 65.75 181 ALA A N 1
ATOM 1415 C CA . ALA A 1 181 ? 3.236 14.017 -3.960 1.00 65.75 181 ALA A CA 1
ATOM 1416 C C . ALA A 1 181 ? 2.030 14.963 -3.994 1.00 65.75 181 ALA A C 1
ATOM 1418 O O . ALA A 1 181 ? 1.362 15.083 -5.018 1.00 65.75 181 ALA A O 1
ATOM 1419 N N . VAL A 1 182 ? 1.765 15.650 -2.881 1.00 68.56 182 VAL A N 1
ATOM 1420 C CA . VAL A 1 182 ? 0.692 16.645 -2.747 1.00 68.56 182 VAL A CA 1
ATOM 1421 C C . VAL A 1 182 ? 1.254 17.903 -2.093 1.00 68.56 182 VAL A C 1
ATOM 1423 O O . VAL A 1 182 ? 1.977 17.810 -1.105 1.00 68.56 182 VAL A O 1
ATOM 1426 N N . TYR A 1 183 ? 0.908 19.067 -2.637 1.00 71.69 183 TYR A N 1
ATOM 1427 C CA . TYR A 1 183 ? 1.395 20.374 -2.197 1.00 71.69 183 TYR A CA 1
ATOM 1428 C C . TYR A 1 183 ? 0.239 21.319 -1.876 1.00 71.69 183 TYR A C 1
ATOM 1430 O O . TYR A 1 183 ? -0.873 21.153 -2.377 1.00 71.69 183 TYR A O 1
ATOM 1438 N N . LEU 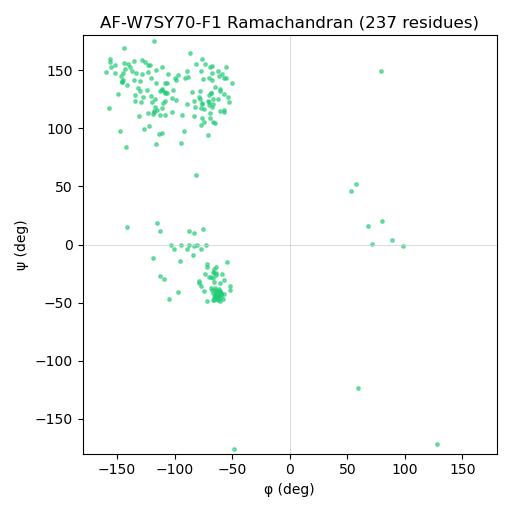A 1 184 ? 0.488 22.329 -1.044 1.00 66.75 184 LEU A N 1
ATOM 1439 C CA . LEU A 1 184 ? -0.531 23.321 -0.693 1.00 66.75 184 LEU A CA 1
ATOM 1440 C C . LEU A 1 184 ? -0.704 24.350 -1.809 1.00 66.75 184 LEU A C 1
ATOM 1442 O O . LEU A 1 184 ? -1.807 24.842 -2.039 1.00 66.75 184 LEU A O 1
ATOM 1446 N N . THR A 1 185 ? 0.371 24.645 -2.536 1.00 72.88 185 THR A N 1
ATOM 1447 C CA . THR A 1 185 ? 0.356 25.591 -3.650 1.00 72.88 185 THR A CA 1
ATOM 1448 C C . THR A 1 185 ? 0.845 24.957 -4.946 1.00 72.88 185 THR A C 1
ATOM 1450 O O . THR A 1 185 ? 1.658 24.031 -4.957 1.00 72.88 185 THR A O 1
ATOM 1453 N N . ARG A 1 186 ? 0.389 25.511 -6.073 1.00 80.69 186 ARG A N 1
ATOM 1454 C CA . ARG A 1 186 ? 0.897 25.150 -7.399 1.00 80.69 186 ARG A CA 1
ATOM 1455 C C . ARG A 1 186 ? 2.397 25.408 -7.531 1.00 80.69 186 ARG A C 1
ATOM 1457 O O . ARG A 1 186 ? 3.099 24.569 -8.075 1.00 80.69 186 ARG A O 1
ATOM 1464 N N . GLY A 1 187 ? 2.883 26.533 -7.002 1.00 77.19 187 GLY A N 1
ATOM 1465 C CA . GLY A 1 187 ? 4.297 26.906 -7.084 1.00 77.19 187 GLY A CA 1
ATOM 1466 C C . GLY A 1 187 ? 5.222 25.903 -6.390 1.00 77.19 187 GLY A C 1
ATOM 1467 O O . GLY A 1 187 ? 6.277 25.578 -6.923 1.00 77.19 187 GLY A O 1
ATOM 1468 N N . GLU A 1 188 ? 4.811 25.349 -5.245 1.00 67.62 188 GLU A N 1
ATOM 1469 C CA . GLU A 1 188 ? 5.553 24.273 -4.570 1.00 67.62 188 GLU A CA 1
ATOM 1470 C C . GLU A 1 188 ? 5.589 22.989 -5.406 1.00 67.62 188 GLU A C 1
ATOM 1472 O O . GLU A 1 188 ? 6.645 22.370 -5.541 1.00 67.62 188 GLU A O 1
ATOM 1477 N N . ALA A 1 189 ? 4.459 22.613 -6.011 1.00 69.56 189 ALA A N 1
ATOM 1478 C CA . ALA A 1 189 ? 4.385 21.454 -6.894 1.00 69.56 189 ALA A CA 1
ATOM 1479 C C . ALA A 1 189 ? 5.267 21.627 -8.147 1.00 69.56 189 ALA A C 1
ATOM 1481 O O . ALA A 1 189 ? 5.977 20.702 -8.541 1.00 69.56 189 ALA A O 1
ATOM 1482 N N . GLU A 1 190 ? 5.277 22.819 -8.750 1.00 83.69 190 GLU A N 1
ATOM 1483 C CA . GLU A 1 190 ? 6.134 23.154 -9.896 1.00 83.69 190 GLU A CA 1
ATOM 1484 C C . GLU A 1 190 ? 7.618 23.127 -9.514 1.00 83.69 190 GLU A C 1
ATOM 1486 O O . GLU A 1 190 ? 8.426 22.517 -10.218 1.00 83.69 190 GLU A O 1
ATOM 1491 N N . ALA A 1 191 ? 7.979 23.718 -8.372 1.00 76.31 191 ALA A N 1
ATOM 1492 C CA . ALA A 1 191 ? 9.345 23.696 -7.858 1.00 76.31 191 ALA A CA 1
ATOM 1493 C C . ALA A 1 191 ? 9.833 22.263 -7.598 1.00 76.31 191 ALA A C 1
ATOM 1495 O O . ALA A 1 191 ? 10.968 21.925 -7.938 1.00 76.31 191 ALA A O 1
ATOM 1496 N N . ALA A 1 192 ? 8.970 21.399 -7.059 1.00 71.81 192 ALA A N 1
ATOM 1497 C CA . ALA A 1 192 ? 9.295 19.997 -6.838 1.00 71.81 192 ALA A CA 1
ATOM 1498 C C . ALA A 1 192 ? 9.495 19.222 -8.148 1.00 71.81 192 ALA A C 1
ATOM 1500 O O . ALA A 1 192 ? 10.451 18.455 -8.262 1.00 71.81 192 ALA A O 1
ATOM 1501 N N . ILE A 1 193 ? 8.651 19.456 -9.161 1.00 75.69 193 ILE A N 1
ATOM 1502 C CA . ILE A 1 193 ? 8.836 18.870 -10.498 1.00 75.69 193 ILE A CA 1
ATOM 1503 C C . ILE A 1 193 ? 10.178 19.306 -11.097 1.00 75.69 193 ILE A C 1
ATOM 1505 O O . ILE A 1 193 ? 10.907 18.475 -11.636 1.00 75.69 193 ILE A O 1
ATOM 1509 N N . LEU A 1 194 ? 10.527 20.591 -10.998 1.00 81.44 194 LEU A N 1
ATOM 1510 C CA . LEU A 1 194 ? 11.799 21.107 -11.508 1.00 81.44 194 LEU A CA 1
ATOM 1511 C C . LEU A 1 194 ? 13.001 20.484 -10.788 1.00 81.44 194 LEU A C 1
ATOM 1513 O O . LEU A 1 194 ? 13.970 20.096 -11.444 1.00 81.44 194 LEU A O 1
ATOM 1517 N N . ALA A 1 195 ? 12.929 20.345 -9.463 1.00 77.31 195 ALA A N 1
ATOM 1518 C CA . ALA A 1 195 ? 13.973 19.702 -8.670 1.00 77.31 195 ALA A CA 1
ATOM 1519 C C . ALA A 1 195 ? 14.161 18.224 -9.057 1.00 77.31 195 ALA A C 1
ATOM 1521 O O . ALA A 1 195 ? 15.292 17.780 -9.252 1.00 77.31 195 ALA A O 1
ATOM 1522 N N . ASP A 1 196 ? 13.066 17.483 -9.240 1.00 78.44 196 ASP A N 1
ATOM 1523 C CA . ASP A 1 196 ? 13.097 16.089 -9.697 1.00 78.44 196 ASP A CA 1
ATOM 1524 C C . ASP A 1 196 ? 13.695 15.957 -11.109 1.00 78.44 196 ASP A C 1
ATOM 1526 O O . ASP A 1 196 ? 14.546 15.102 -11.359 1.00 78.44 196 ASP A O 1
ATOM 1530 N N . LEU A 1 197 ? 13.324 16.847 -12.036 1.00 80.56 197 LEU A N 1
ATOM 1531 C CA . LEU A 1 197 ? 13.899 16.874 -13.384 1.00 80.56 197 LEU A CA 1
ATOM 1532 C C . LEU A 1 197 ? 15.406 17.161 -13.364 1.00 80.56 197 LEU A C 1
ATOM 1534 O O . LEU A 1 197 ? 16.161 16.504 -14.084 1.00 80.56 197 LEU A O 1
ATOM 1538 N N . ALA A 1 198 ? 15.854 18.098 -12.526 1.00 80.25 198 ALA A N 1
ATOM 1539 C CA . ALA A 1 198 ? 17.272 18.392 -12.343 1.00 80.25 198 ALA A CA 1
ATOM 1540 C C . ALA A 1 198 ? 18.027 17.196 -11.740 1.00 80.25 198 ALA A C 1
ATOM 1542 O O . ALA A 1 198 ? 19.109 16.844 -12.214 1.00 80.25 198 ALA A O 1
ATOM 1543 N N . ALA A 1 199 ? 17.438 16.516 -10.751 1.00 75.94 199 ALA A N 1
ATOM 1544 C CA . ALA A 1 199 ? 18.000 15.302 -10.170 1.00 75.94 199 ALA A CA 1
ATOM 1545 C C . ALA A 1 199 ? 18.107 14.172 -11.208 1.00 75.94 199 ALA A C 1
ATOM 1547 O O . ALA A 1 199 ? 19.166 13.549 -11.328 1.00 75.94 199 ALA A O 1
ATOM 1548 N N . LYS A 1 200 ? 17.062 13.960 -12.025 1.00 78.75 200 LYS A N 1
ATOM 1549 C CA . LYS A 1 200 ? 17.083 13.005 -13.145 1.00 78.75 200 LYS A CA 1
ATOM 1550 C C . LYS A 1 200 ? 18.206 13.342 -14.127 1.00 78.75 200 LYS A C 1
ATOM 1552 O O . LYS A 1 200 ? 18.970 12.455 -14.499 1.00 78.75 200 LYS A O 1
ATOM 1557 N N . ALA A 1 201 ? 18.344 14.607 -14.521 1.00 86.12 201 ALA A N 1
ATOM 1558 C CA . ALA A 1 201 ? 19.405 15.045 -15.426 1.00 86.12 201 ALA A CA 1
ATOM 1559 C C . ALA A 1 201 ? 20.806 14.794 -14.843 1.00 86.12 201 ALA A C 1
ATOM 1561 O O . ALA A 1 201 ? 21.686 14.312 -15.553 1.00 86.12 201 ALA A O 1
ATOM 1562 N N . ALA A 1 202 ? 21.005 15.038 -13.545 1.00 84.56 202 ALA A N 1
ATOM 1563 C CA . ALA A 1 202 ? 22.274 14.767 -12.874 1.00 84.56 202 ALA A CA 1
ATOM 1564 C C . ALA A 1 202 ? 22.615 13.266 -12.843 1.00 84.56 202 ALA A C 1
ATOM 1566 O O . ALA A 1 202 ? 23.770 12.893 -13.040 1.00 84.56 202 ALA A O 1
ATOM 1567 N N . VAL A 1 203 ? 21.624 12.394 -12.623 1.00 77.38 203 VAL A N 1
ATOM 1568 C CA . VAL A 1 203 ? 21.802 10.931 -12.696 1.00 77.38 203 VAL A CA 1
ATOM 1569 C C . VAL A 1 203 ? 22.176 10.496 -14.116 1.00 77.38 203 VAL A C 1
ATOM 1571 O O . VAL A 1 203 ? 23.118 9.726 -14.292 1.00 77.38 203 VAL A O 1
ATOM 1574 N N . MET A 1 204 ? 21.482 11.029 -15.126 1.00 87.06 204 MET A N 1
ATOM 1575 C CA . MET A 1 204 ? 21.785 10.765 -16.537 1.00 87.06 204 MET A CA 1
ATOM 1576 C C . MET A 1 204 ? 23.208 11.194 -16.909 1.00 87.06 204 MET A C 1
ATOM 1578 O O . MET A 1 204 ? 23.908 10.449 -17.590 1.00 87.06 204 MET A O 1
ATOM 1582 N N . ALA A 1 205 ? 23.645 12.367 -16.439 1.00 91.50 205 ALA A N 1
ATOM 1583 C CA . ALA A 1 205 ? 24.989 12.879 -16.685 1.00 91.50 205 ALA A CA 1
ATOM 1584 C C . ALA A 1 205 ? 26.065 11.970 -16.075 1.00 91.50 205 ALA A C 1
ATOM 1586 O O . ALA A 1 205 ? 26.992 11.589 -16.782 1.00 91.50 205 ALA A O 1
ATOM 1587 N N . ARG A 1 206 ? 25.898 11.540 -14.813 1.00 89.62 206 ARG A N 1
ATOM 1588 C CA . ARG A 1 206 ? 26.829 10.597 -14.166 1.00 89.62 206 ARG A CA 1
ATOM 1589 C C . ARG A 1 206 ? 26.924 9.272 -14.912 1.00 89.62 206 ARG A C 1
ATOM 1591 O O . ARG A 1 206 ? 28.015 8.757 -15.106 1.00 89.62 206 ARG A O 1
ATOM 1598 N N . GLY A 1 207 ? 25.798 8.721 -15.363 1.00 88.56 207 GLY A N 1
ATOM 1599 C CA . GLY A 1 207 ? 25.802 7.472 -16.127 1.00 88.56 207 GLY A CA 1
ATOM 1600 C C . GLY A 1 207 ? 26.481 7.580 -17.498 1.00 88.56 207 GLY A C 1
ATOM 1601 O O . GLY A 1 207 ? 26.907 6.562 -18.039 1.00 88.56 207 GLY A O 1
ATOM 1602 N N . ALA A 1 208 ? 26.611 8.787 -18.055 1.00 92.94 208 ALA A N 1
ATOM 1603 C CA . ALA A 1 208 ? 27.269 9.026 -19.338 1.00 92.94 208 ALA A CA 1
ATOM 1604 C C . ALA A 1 208 ? 28.802 9.161 -19.235 1.00 92.94 208 ALA A C 1
ATOM 1606 O O . ALA A 1 208 ? 29.472 9.194 -20.269 1.00 92.94 208 ALA A O 1
ATOM 1607 N N . GLU A 1 209 ? 29.373 9.231 -18.027 1.00 95.69 209 GLU A N 1
ATOM 1608 C CA . GLU A 1 209 ? 30.819 9.388 -17.849 1.00 95.69 209 GLU A CA 1
ATOM 1609 C C . GLU A 1 209 ? 31.601 8.132 -18.321 1.00 95.69 209 GLU A C 1
ATOM 1611 O O . GLU A 1 209 ? 31.163 6.984 -18.118 1.00 95.69 209 GLU A O 1
ATOM 1616 N N . PRO A 1 210 ? 32.780 8.300 -18.959 1.00 95.06 210 PRO A N 1
ATOM 1617 C CA . PRO A 1 210 ? 33.582 7.184 -19.478 1.00 95.06 210 PRO A CA 1
ATOM 1618 C C . PRO A 1 210 ? 34.018 6.165 -18.416 1.00 95.06 210 PRO A C 1
ATOM 1620 O O . PRO A 1 210 ? 34.224 4.990 -18.728 1.00 95.06 210 PRO A O 1
ATOM 1623 N N . ASP A 1 211 ? 34.113 6.593 -17.163 1.00 95.06 211 ASP A N 1
ATOM 1624 C CA . ASP A 1 211 ? 34.484 5.822 -15.976 1.00 95.06 211 ASP A CA 1
ATOM 1625 C C . ASP A 1 211 ? 33.320 5.644 -14.985 1.00 95.06 211 ASP A C 1
ATOM 1627 O O . ASP A 1 211 ? 33.520 5.143 -13.876 1.00 95.06 211 ASP A O 1
ATOM 1631 N N . ALA A 1 212 ? 32.093 5.986 -15.399 1.00 92.06 212 ALA A N 1
ATOM 1632 C CA . ALA A 1 212 ? 30.893 5.807 -14.594 1.00 92.06 212 ALA A CA 1
ATOM 1633 C C . ALA A 1 212 ? 30.792 4.384 -14.032 1.00 92.06 212 ALA A C 1
ATOM 1635 O O . ALA A 1 212 ? 31.018 3.386 -14.733 1.00 92.06 212 ALA A O 1
ATOM 1636 N N . ARG A 1 213 ? 30.378 4.281 -12.764 1.00 92.50 213 ARG A N 1
ATOM 1637 C CA . ARG A 1 213 ? 30.109 2.988 -12.130 1.00 92.50 213 ARG A CA 1
ATOM 1638 C C . ARG A 1 213 ? 29.036 2.248 -12.928 1.00 92.50 213 ARG A C 1
ATOM 1640 O O . ARG A 1 213 ? 28.094 2.850 -13.440 1.00 92.50 213 ARG A O 1
ATOM 1647 N N . ILE A 1 214 ? 29.134 0.917 -12.971 1.00 84.50 214 ILE A N 1
ATOM 1648 C CA . ILE A 1 214 ? 28.150 0.058 -13.657 1.00 84.50 214 ILE A CA 1
ATOM 1649 C C . ILE A 1 214 ? 26.721 0.375 -13.184 1.00 84.50 214 ILE A C 1
ATOM 1651 O O . ILE A 1 214 ? 25.805 0.448 -13.997 1.00 84.50 214 ILE A O 1
ATOM 1655 N N . GLN A 1 215 ? 26.542 0.632 -11.886 1.00 73.81 215 GLN A N 1
ATOM 1656 C CA . GLN A 1 215 ? 25.250 1.007 -11.314 1.00 73.81 215 GLN A CA 1
ATOM 1657 C C . GLN A 1 215 ? 24.704 2.329 -11.886 1.00 73.81 215 GLN A C 1
ATOM 1659 O O . GLN A 1 215 ? 23.540 2.372 -12.275 1.00 73.81 215 GLN A O 1
ATOM 1664 N N . ASP A 1 216 ? 25.524 3.378 -11.998 1.00 76.12 216 ASP A N 1
ATOM 1665 C CA . ASP A 1 216 ? 25.096 4.674 -12.546 1.00 76.12 216 ASP A CA 1
ATOM 1666 C C . ASP A 1 216 ? 24.703 4.558 -14.027 1.00 76.12 216 ASP A C 1
ATOM 1668 O O . ASP A 1 216 ? 23.704 5.138 -14.455 1.00 76.12 216 ASP A O 1
ATOM 1672 N N . ARG A 1 217 ? 25.427 3.733 -14.799 1.00 79.69 217 ARG A N 1
ATOM 1673 C CA . ARG A 1 217 ? 25.088 3.421 -16.199 1.00 79.69 217 ARG A CA 1
ATOM 1674 C C . ARG A 1 217 ? 23.742 2.727 -16.333 1.00 79.69 217 ARG A C 1
ATOM 1676 O O . ARG A 1 217 ? 22.932 3.131 -17.161 1.00 79.69 217 ARG A O 1
ATOM 1683 N N . LEU A 1 218 ? 23.494 1.701 -15.519 1.00 72.56 218 LEU A N 1
ATOM 1684 C CA . LEU A 1 218 ? 22.236 0.951 -15.553 1.00 72.56 218 LEU A CA 1
ATOM 1685 C C . LEU A 1 218 ? 21.042 1.832 -15.169 1.00 72.56 218 LEU A C 1
ATOM 1687 O O . LEU A 1 218 ? 19.988 1.756 -15.805 1.00 72.56 218 LEU A O 1
ATOM 1691 N N . ILE A 1 219 ? 21.210 2.698 -14.165 1.00 70.06 219 ILE A N 1
ATOM 1692 C CA . ILE A 1 219 ? 20.167 3.640 -13.748 1.00 70.06 219 ILE A CA 1
ATOM 1693 C C . ILE A 1 219 ? 19.900 4.662 -14.861 1.00 70.06 219 ILE A C 1
ATOM 1695 O O . ILE A 1 219 ? 18.743 4.866 -15.230 1.00 70.06 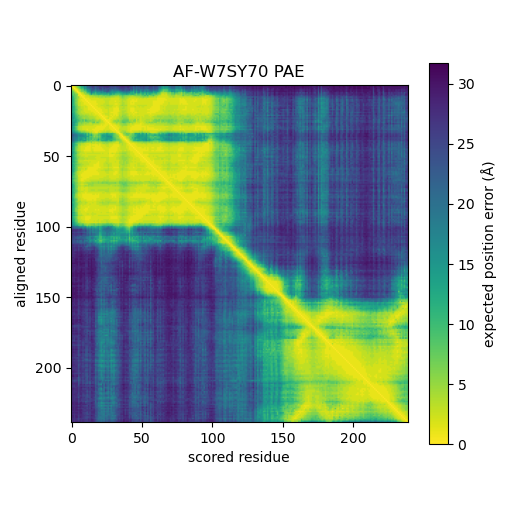219 ILE A O 1
ATOM 1699 N N . ALA A 1 220 ? 20.940 5.265 -15.443 1.00 77.75 220 ALA A N 1
ATOM 1700 C CA . ALA A 1 220 ? 20.783 6.210 -16.548 1.00 77.75 220 ALA A CA 1
ATOM 1701 C C . ALA A 1 220 ? 20.126 5.556 -17.775 1.00 77.75 220 ALA A C 1
ATOM 1703 O O . ALA A 1 220 ? 19.202 6.116 -18.364 1.00 77.75 220 ALA A O 1
ATOM 1704 N N . GLN A 1 221 ? 20.530 4.334 -18.123 1.00 78.19 221 GLN A N 1
ATOM 1705 C CA . GLN A 1 221 ? 19.919 3.590 -19.219 1.00 78.19 221 GLN A CA 1
ATOM 1706 C C . GLN A 1 221 ? 18.425 3.345 -18.964 1.00 78.19 221 GLN A C 1
ATOM 1708 O O . GLN A 1 221 ? 17.594 3.712 -19.794 1.00 78.19 221 GLN A O 1
ATOM 1713 N N . THR A 1 222 ? 18.065 2.864 -17.772 1.00 74.38 222 THR A N 1
ATOM 1714 C CA . THR A 1 222 ? 16.660 2.663 -17.371 1.00 74.38 222 THR A CA 1
ATOM 1715 C C . THR A 1 222 ? 15.845 3.958 -17.463 1.00 74.38 222 THR A C 1
ATOM 1717 O O . THR A 1 222 ? 14.721 3.964 -17.967 1.00 74.38 222 THR A O 1
ATOM 1720 N N . LEU A 1 223 ? 16.415 5.081 -17.018 1.00 77.25 223 LEU A N 1
ATOM 1721 C CA . LEU A 1 223 ? 15.774 6.396 -17.064 1.00 77.25 223 LEU A CA 1
ATOM 1722 C C . LEU A 1 223 ? 15.630 6.962 -18.484 1.00 77.25 223 LEU A C 1
ATOM 1724 O O . LEU A 1 223 ? 14.705 7.750 -18.709 1.00 77.25 223 LEU A O 1
ATOM 1728 N N . SER A 1 224 ? 16.518 6.586 -19.410 1.00 80.56 224 SER A N 1
ATOM 1729 C CA . SER A 1 224 ? 16.415 6.922 -20.837 1.00 80.56 224 SER A CA 1
ATOM 1730 C C . SER A 1 224 ? 15.390 6.068 -21.580 1.00 80.56 224 SER A C 1
ATOM 1732 O O . SER A 1 224 ? 14.667 6.589 -22.424 1.00 80.56 224 SER A O 1
ATOM 1734 N N . ASP A 1 225 ? 15.269 4.791 -21.215 1.00 78.38 225 ASP A N 1
ATOM 1735 C CA . ASP A 1 225 ? 14.284 3.860 -21.774 1.00 78.38 225 ASP A CA 1
ATOM 1736 C C . ASP A 1 225 ? 12.865 4.084 -21.204 1.00 78.38 225 ASP A C 1
ATOM 1738 O O . ASP A 1 225 ? 11.910 3.430 -21.626 1.00 78.38 225 ASP A O 1
ATOM 1742 N N . THR A 1 226 ? 12.707 5.005 -20.248 1.00 73.69 226 THR A N 1
ATOM 1743 C CA . THR A 1 226 ? 11.434 5.287 -19.575 1.00 73.69 226 THR A CA 1
ATOM 1744 C C . THR A 1 226 ? 10.975 6.717 -19.840 1.00 73.69 226 THR A C 1
ATOM 1746 O O . THR A 1 226 ? 11.607 7.690 -19.410 1.00 73.69 226 THR A O 1
ATOM 1749 N N . SER A 1 227 ? 9.814 6.857 -20.482 1.00 80.69 227 SER A N 1
ATOM 1750 C CA . SER A 1 227 ? 9.136 8.149 -20.586 1.00 80.69 227 SER A CA 1
ATOM 1751 C C . SER A 1 227 ? 8.424 8.446 -19.270 1.00 80.69 227 SER A C 1
ATOM 1753 O O . SER A 1 227 ? 7.643 7.626 -18.788 1.00 80.69 227 SER A O 1
ATOM 1755 N N . ILE A 1 228 ? 8.710 9.606 -18.674 1.00 78.81 228 ILE A N 1
ATOM 1756 C CA . ILE A 1 228 ? 8.058 10.059 -17.441 1.00 78.81 228 ILE A CA 1
ATOM 1757 C C . ILE A 1 228 ? 7.429 11.414 -17.714 1.00 78.81 228 ILE A C 1
ATOM 1759 O O . ILE A 1 228 ? 8.143 12.400 -17.915 1.00 78.81 228 ILE A O 1
ATOM 1763 N N . GLN A 1 229 ? 6.106 11.462 -17.686 1.00 79.94 229 GLN A N 1
ATOM 1764 C CA . GLN A 1 229 ? 5.342 12.695 -17.799 1.00 79.94 229 GLN A CA 1
ATOM 1765 C C . GLN A 1 229 ? 4.779 13.077 -16.434 1.00 79.94 229 GLN A C 1
ATOM 1767 O O . GLN A 1 229 ? 4.490 12.209 -15.614 1.00 79.94 229 GLN A O 1
ATOM 1772 N N . ARG A 1 230 ? 4.682 14.381 -16.179 1.00 79.62 230 ARG A N 1
ATOM 1773 C CA . ARG A 1 230 ? 4.269 14.946 -14.893 1.00 79.62 230 ARG A CA 1
ATOM 1774 C C . ARG A 1 230 ? 3.181 15.972 -15.129 1.00 79.62 230 ARG A C 1
ATOM 1776 O O . ARG A 1 230 ? 3.276 16.757 -16.070 1.00 79.62 230 ARG A O 1
ATOM 1783 N N . TRP A 1 231 ? 2.197 15.990 -14.249 1.00 80.06 231 TRP A N 1
ATOM 1784 C CA . TRP A 1 231 ? 1.156 17.007 -14.220 1.00 80.06 231 TRP A CA 1
ATOM 1785 C C . TRP A 1 231 ? 0.795 17.333 -12.781 1.00 80.06 231 TRP A C 1
ATOM 1787 O O . TRP A 1 231 ? 0.930 16.502 -11.883 1.00 80.06 231 TRP A O 1
ATOM 1797 N N . ILE A 1 232 ? 0.360 18.572 -12.578 1.00 76.00 232 ILE A N 1
ATOM 1798 C CA . ILE A 1 232 ? -0.127 19.061 -11.295 1.00 76.00 232 ILE A CA 1
ATOM 1799 C C . ILE A 1 232 ? -1.642 19.074 -11.365 1.00 76.00 232 ILE A C 1
ATOM 1801 O O . ILE A 1 232 ? -2.220 19.673 -12.268 1.00 76.00 232 ILE A O 1
ATOM 1805 N N . VAL A 1 233 ? -2.259 18.424 -10.392 1.00 70.00 233 VAL A N 1
ATOM 1806 C CA . VAL A 1 233 ? -3.697 18.241 -10.306 1.00 70.00 233 VAL A CA 1
ATOM 1807 C C . VAL A 1 233 ? -4.218 19.026 -9.109 1.00 70.00 233 VAL A C 1
ATOM 1809 O O . VAL A 1 233 ? -3.901 18.664 -7.975 1.00 70.00 233 VAL A O 1
ATOM 1812 N N . PRO A 1 234 ? -4.992 20.098 -9.321 1.00 67.19 234 PRO A N 1
ATOM 1813 C CA . PRO A 1 234 ? -5.704 20.754 -8.239 1.00 67.19 234 PRO A CA 1
ATOM 1814 C C . PRO A 1 234 ? -6.849 19.848 -7.758 1.00 67.19 234 PRO A C 1
ATOM 1816 O O . PRO A 1 234 ? -7.712 19.443 -8.528 1.00 67.19 234 PRO A O 1
ATOM 1819 N N . VAL A 1 235 ? -6.851 19.522 -6.471 1.00 66.81 235 VAL A N 1
ATOM 1820 C CA . VAL A 1 235 ? -7.834 18.676 -5.795 1.00 66.81 235 VAL A CA 1
ATOM 1821 C C . VAL A 1 235 ? -8.524 19.528 -4.734 1.00 66.81 235 VAL A C 1
ATOM 1823 O O . VAL A 1 235 ? -7.854 19.964 -3.794 1.00 66.81 235 VAL A O 1
ATOM 1826 N N . PRO A 1 236 ? -9.830 19.816 -4.853 1.00 60.09 236 PRO A N 1
ATOM 1827 C CA . PRO A 1 236 ? -10.545 20.551 -3.823 1.00 60.09 236 PRO A CA 1
ATOM 1828 C C . PRO A 1 236 ? -10.691 19.676 -2.576 1.00 60.09 236 PRO A C 1
ATOM 1830 O O . PRO A 1 236 ? -11.263 18.589 -2.620 1.00 60.09 236 PRO A O 1
ATOM 1833 N N . VAL A 1 237 ? -10.198 20.165 -1.444 1.00 56.53 237 VAL A N 1
ATOM 1834 C CA . VAL A 1 237 ? -10.288 19.496 -0.146 1.00 56.53 237 VAL A CA 1
ATOM 1835 C C . VAL A 1 237 ? -10.956 20.432 0.848 1.00 56.53 237 VAL A C 1
ATOM 1837 O O . VAL A 1 237 ? -10.626 21.617 0.929 1.00 56.53 237 VAL A O 1
ATOM 1840 N N . ARG A 1 238 ? -11.928 19.902 1.589 1.00 55.47 238 ARG A N 1
ATOM 1841 C CA . ARG A 1 238 ? -12.562 20.613 2.698 1.00 55.47 238 ARG A CA 1
ATOM 1842 C C . ARG A 1 238 ? -11.600 20.582 3.880 1.00 55.47 238 ARG A C 1
ATOM 1844 O O . ARG A 1 238 ? -11.200 19.494 4.287 1.00 55.47 238 ARG A O 1
ATOM 1851 N N . LEU A 1 239 ? -11.202 21.756 4.363 1.00 52.06 239 LEU A N 1
ATOM 1852 C CA . LEU A 1 239 ? -10.397 21.883 5.580 1.00 52.06 239 LEU A CA 1
ATOM 1853 C C . LEU A 1 239 ? -11.290 21.869 6.820 1.00 52.06 239 LEU A C 1
ATOM 1855 O O . LEU A 1 239 ? -12.410 22.426 6.735 1.00 52.06 239 LEU A O 1
#

Nearest PDB structures (foldseek):
  4xmg-assembly1_A  TM=1.944E-01  e=6.425E+00  Rhodnius prolixus

Mean predicted aligned error: 16.73 Å

Sequence (239 aa):
MAAGSMTGMELFRTDRRVRIWLQTVTHGQLLLSVAETGAPTRIDLLFKVVERQCIRSEYDGLVVRRPHEDEDFPPDAFVLESGDIRDYVCAAGFFWQEDEETDFGPAVMVAKMMPLPFEPPFPVRAAFPDWTPTGPTIPLGDLIDALSSDTPEPPAGFRHLHAVVVRITPRVGREITAPVAVYLTRGEAEAAILADLAAKAAVMARGAEPDARIQDRLIAQTLSDTSIQRWIVPVPVRL